Protein AF-A0A1E8D1U1-F1 (afdb_monomer_lite)

Sequence (206 aa):
MPADLTAWADELGAVAADETGMPNGLDLLGLSRRAGVFPALLWNGSRIHRAASAAPVVEGSVDRVALLDGLTLLATACGVERESSMLTTAVEAGLNEAERADTVVQVAQGPTAVAGVTRWVTAAAVCAFVATGGSPDRSSSAARALVDVAGALLVVHPLTRTTDDNGLLLGHTLAAGWLATRLHAVGVVGVAETFELTVTSVVGAS

Radius of gyration: 16.68 Å; chains: 1; bounding box: 42×35×50 Å

pLDDT: mean 75.91, std 15.46, range [36.12, 95.0]

Structure (mmCIF, N/CA/C/O backbone):
data_AF-A0A1E8D1U1-F1
#
_entry.id   AF-A0A1E8D1U1-F1
#
loop_
_atom_site.group_PDB
_atom_site.id
_atom_site.type_symbol
_atom_site.label_atom_id
_atom_site.label_alt_id
_atom_site.label_comp_id
_atom_site.label_asym_id
_atom_site.label_entity_id
_atom_site.label_seq_id
_atom_site.pdbx_PDB_ins_code
_atom_site.Cartn_x
_atom_site.Cartn_y
_atom_site.Cartn_z
_atom_site.occupancy
_atom_site.B_iso_or_equiv
_atom_site.auth_seq_id
_atom_site.auth_comp_id
_atom_site.auth_asym_id
_atom_site.auth_atom_id
_atom_site.pdbx_PDB_model_num
ATOM 1 N N . MET A 1 1 ? 24.613 -11.038 -7.180 1.00 42.81 1 MET A N 1
ATOM 2 C CA . MET A 1 1 ? 23.223 -11.203 -6.703 1.00 42.81 1 MET A CA 1
ATOM 3 C C . MET A 1 1 ? 23.106 -12.614 -6.141 1.00 42.81 1 MET A C 1
ATOM 5 O O . MET A 1 1 ? 23.626 -13.503 -6.804 1.00 42.81 1 MET A O 1
ATOM 9 N N . PRO A 1 2 ? 22.528 -12.833 -4.948 1.00 43.50 2 PRO A N 1
ATOM 10 C CA . PRO A 1 2 ? 22.273 -14.183 -4.438 1.00 43.50 2 PRO A CA 1
ATOM 11 C C . PRO A 1 2 ? 21.412 -14.982 -5.428 1.00 43.50 2 PRO A C 1
ATOM 13 O O . PRO A 1 2 ? 20.480 -14.414 -5.998 1.00 43.50 2 PRO A O 1
ATOM 16 N N . ALA A 1 3 ? 21.726 -16.264 -5.638 1.00 45.31 3 ALA A N 1
ATOM 17 C CA . ALA A 1 3 ? 21.042 -17.134 -6.603 1.00 45.31 3 ALA A CA 1
ATOM 18 C C . ALA A 1 3 ? 19.528 -17.261 -6.331 1.00 45.31 3 ALA A C 1
ATOM 20 O O . ALA A 1 3 ? 18.736 -17.306 -7.270 1.00 45.31 3 ALA A O 1
ATOM 21 N N . ASP A 1 4 ? 19.134 -17.197 -5.058 1.00 56.59 4 ASP A N 1
ATOM 22 C CA . ASP A 1 4 ? 17.743 -17.336 -4.608 1.00 56.59 4 ASP A CA 1
ATOM 23 C C . ASP A 1 4 ? 16.836 -16.190 -5.080 1.00 56.59 4 ASP A C 1
ATOM 25 O O . ASP A 1 4 ? 15.661 -16.392 -5.376 1.00 56.59 4 ASP A O 1
ATOM 29 N N . LEU A 1 5 ? 17.382 -14.978 -5.227 1.00 53.47 5 LEU A N 1
ATOM 30 C CA . LEU A 1 5 ? 16.614 -13.830 -5.715 1.00 53.47 5 LEU A CA 1
ATOM 31 C C . LEU A 1 5 ? 16.398 -13.878 -7.234 1.00 53.47 5 LEU A C 1
ATOM 33 O O . LEU A 1 5 ? 15.421 -13.318 -7.724 1.00 53.47 5 LEU A O 1
ATOM 37 N N . THR A 1 6 ? 17.293 -14.533 -7.979 1.00 55.44 6 THR A N 1
ATOM 38 C CA . THR A 1 6 ? 17.124 -14.736 -9.425 1.00 55.44 6 THR A CA 1
ATOM 39 C C . THR A 1 6 ? 16.041 -15.778 -9.693 1.00 55.44 6 THR A C 1
ATOM 41 O O . THR A 1 6 ? 15.171 -15.520 -10.515 1.00 55.44 6 THR A O 1
ATOM 44 N N . ALA A 1 7 ? 16.038 -16.884 -8.939 1.00 62.16 7 ALA A N 1
ATOM 45 C CA . ALA A 1 7 ? 15.004 -17.917 -9.020 1.00 62.16 7 ALA A CA 1
ATOM 46 C C . ALA A 1 7 ? 13.617 -17.372 -8.640 1.00 62.16 7 ALA A C 1
ATOM 48 O O . ALA A 1 7 ? 12.649 -17.583 -9.365 1.00 62.16 7 ALA A O 1
ATOM 49 N N . TRP A 1 8 ? 13.533 -16.572 -7.572 1.00 61.94 8 TRP A N 1
ATOM 50 C CA . TRP A 1 8 ? 12.289 -15.892 -7.212 1.00 61.94 8 TRP A CA 1
ATOM 51 C C . TRP A 1 8 ? 11.822 -14.927 -8.315 1.00 61.94 8 TRP A C 1
ATOM 53 O O . TRP A 1 8 ? 10.651 -14.912 -8.679 1.00 61.94 8 TRP A O 1
ATOM 63 N N . ALA A 1 9 ? 12.732 -14.159 -8.923 1.00 58.75 9 ALA A N 1
ATOM 64 C CA . ALA A 1 9 ? 12.395 -13.284 -10.047 1.00 58.75 9 ALA A CA 1
ATOM 65 C C . ALA A 1 9 ? 12.004 -14.048 -11.332 1.00 58.75 9 ALA A C 1
ATOM 67 O O . ALA A 1 9 ? 11.224 -13.524 -12.128 1.00 58.75 9 ALA A O 1
ATOM 68 N N . ASP A 1 10 ? 12.546 -15.249 -11.560 1.00 62.03 10 ASP A N 1
ATOM 69 C CA . ASP A 1 10 ? 12.139 -16.155 -12.644 1.00 62.03 10 ASP A CA 1
ATOM 70 C C . ASP A 1 10 ? 10.702 -16.657 -12.425 1.00 62.03 10 ASP A C 1
ATOM 72 O O . ASP A 1 10 ? 9.883 -16.577 -13.340 1.00 62.03 10 ASP A O 1
ATOM 76 N N . GLU A 1 11 ? 10.362 -17.085 -11.206 1.00 62.91 11 GLU A N 1
ATOM 77 C CA . GLU A 1 11 ? 9.006 -17.519 -10.839 1.00 62.91 11 GLU A CA 1
ATOM 78 C C . GLU A 1 11 ? 7.983 -16.380 -10.957 1.00 62.91 11 GLU A C 1
ATOM 80 O O . GLU A 1 11 ? 6.922 -16.548 -11.560 1.00 62.91 11 GLU A O 1
ATOM 85 N N . LEU A 1 12 ? 8.316 -15.188 -10.451 1.00 57.47 12 LEU A N 1
ATOM 86 C CA . LEU A 1 12 ? 7.447 -14.011 -10.548 1.00 57.47 12 LEU A CA 1
ATOM 87 C C . LEU A 1 12 ? 7.235 -13.545 -11.998 1.00 57.47 12 LEU A C 1
ATOM 89 O O . LEU A 1 12 ? 6.151 -13.068 -12.341 1.00 57.47 12 LEU A O 1
ATOM 93 N N . GLY A 1 13 ? 8.261 -13.675 -12.845 1.00 52.22 13 GLY A N 1
ATOM 94 C CA . GLY A 1 13 ? 8.181 -13.370 -14.274 1.00 52.22 13 GLY A CA 1
ATOM 95 C C . GLY A 1 13 ? 7.368 -14.401 -15.064 1.00 52.22 13 GLY A C 1
ATOM 96 O O . GLY A 1 13 ? 6.657 -14.026 -15.993 1.00 52.22 13 GLY A O 1
ATOM 97 N N . ALA A 1 14 ? 7.415 -15.679 -14.676 1.00 56.47 14 ALA A N 1
ATOM 98 C CA . ALA A 1 14 ? 6.651 -16.750 -15.317 1.00 56.47 14 ALA A CA 1
ATOM 99 C C . ALA A 1 14 ? 5.133 -16.597 -15.103 1.00 56.47 14 ALA A C 1
ATOM 101 O O . ALA A 1 14 ? 4.367 -16.746 -16.053 1.00 56.47 14 ALA A O 1
ATOM 102 N N . VAL A 1 15 ? 4.702 -16.193 -13.899 1.00 51.38 15 VAL A N 1
ATOM 103 C CA . VAL A 1 15 ? 3.283 -15.910 -13.588 1.00 51.38 15 VAL A CA 1
ATOM 104 C C . VAL A 1 15 ? 2.727 -14.749 -14.429 1.00 51.38 15 VAL A C 1
ATOM 106 O O . VAL A 1 15 ? 1.546 -14.732 -14.752 1.00 51.38 15 VAL A O 1
ATOM 109 N N . ALA A 1 16 ? 3.571 -13.796 -14.835 1.00 45.72 16 ALA A N 1
ATOM 110 C CA . ALA A 1 16 ? 3.173 -12.675 -15.690 1.00 45.72 16 ALA A CA 1
ATOM 111 C C . ALA A 1 16 ? 3.170 -13.001 -17.197 1.00 45.72 16 ALA A C 1
ATOM 113 O O . ALA A 1 16 ? 2.573 -12.260 -17.974 1.00 4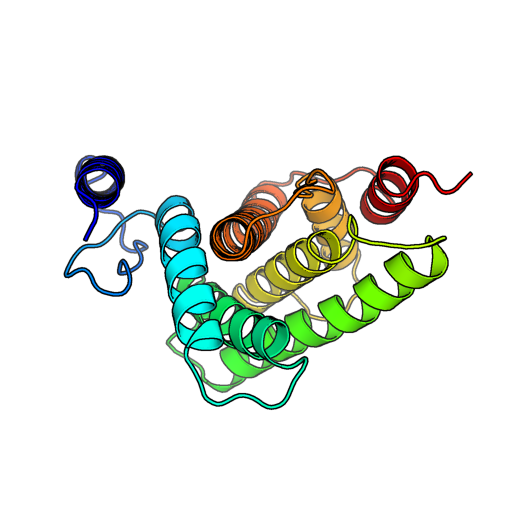5.72 16 ALA A O 1
ATOM 114 N N . ALA A 1 17 ? 3.855 -14.071 -17.617 1.00 45.88 17 ALA A N 1
ATOM 115 C CA . ALA A 1 17 ? 4.007 -14.450 -19.022 1.00 45.88 17 ALA A CA 1
ATOM 116 C C . ALA A 1 17 ? 2.899 -15.395 -19.524 1.00 45.88 17 ALA A C 1
ATOM 118 O O . ALA A 1 17 ? 2.551 -15.325 -20.702 1.00 45.88 17 ALA A O 1
ATOM 119 N N . ASP A 1 18 ? 2.326 -16.234 -18.650 1.00 45.12 18 ASP A N 1
ATOM 120 C CA . ASP A 1 18 ? 1.212 -17.139 -18.999 1.00 45.12 18 ASP A CA 1
ATOM 121 C C . ASP A 1 18 ? -0.126 -16.390 -19.185 1.00 45.12 18 ASP A C 1
ATOM 123 O O . ASP A 1 18 ? -1.005 -16.823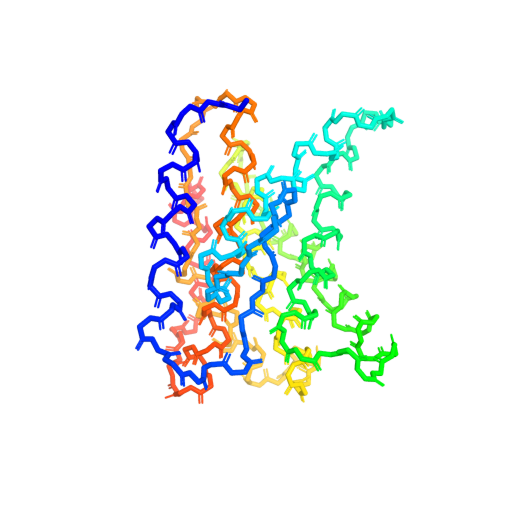 -19.931 1.00 45.12 18 ASP A O 1
ATOM 127 N N . GLU A 1 19 ? -0.251 -15.189 -18.614 1.00 41.91 19 GLU A N 1
ATOM 128 C CA . GLU A 1 19 ? -1.299 -14.221 -18.946 1.00 41.91 19 GLU A CA 1
ATOM 129 C C . GLU A 1 19 ? -0.827 -13.333 -20.109 1.00 41.91 19 GLU A C 1
ATOM 131 O O . GLU A 1 19 ? -0.470 -12.167 -19.937 1.00 41.91 19 GLU A O 1
ATOM 136 N N . THR A 1 20 ? -0.792 -13.922 -21.308 1.00 36.12 20 THR A N 1
ATOM 137 C CA . THR A 1 20 ? -0.348 -13.363 -22.608 1.00 36.12 20 THR A CA 1
ATOM 138 C C . THR A 1 20 ? -1.146 -12.136 -23.100 1.00 36.12 20 THR A C 1
ATOM 140 O O . THR A 1 20 ? -1.649 -12.085 -24.221 1.00 36.12 20 THR A O 1
ATOM 143 N N . GLY A 1 21 ? -1.250 -11.100 -22.272 1.00 37.97 21 GLY A N 1
ATOM 144 C CA . GLY A 1 21 ? -1.999 -9.888 -22.577 1.00 37.97 21 GLY A CA 1
ATOM 145 C C . GLY A 1 21 ? -2.325 -9.005 -21.377 1.00 37.97 21 GLY A C 1
ATOM 146 O O . GLY A 1 21 ? -3.331 -8.309 -21.437 1.00 37.97 21 GLY A O 1
ATOM 147 N N . MET A 1 22 ? -1.538 -9.011 -20.297 1.00 40.16 22 MET A N 1
ATOM 148 C CA . MET A 1 22 ? -1.698 -8.045 -19.204 1.00 40.16 22 MET A CA 1
ATOM 149 C C . MET A 1 22 ? -0.992 -6.716 -19.555 1.00 40.16 22 MET A C 1
ATOM 151 O O . MET A 1 22 ? 0.220 -6.609 -19.363 1.00 40.16 22 MET A O 1
ATOM 155 N N . PRO A 1 23 ? -1.697 -5.658 -20.017 1.00 47.12 23 PRO A N 1
ATOM 156 C CA . PRO A 1 23 ? -1.105 -4.335 -20.270 1.00 47.12 23 PRO A CA 1
ATOM 157 C C . PRO A 1 23 ? -0.531 -3.642 -19.015 1.00 47.12 23 PRO A C 1
ATOM 159 O O . PRO A 1 23 ? 0.024 -2.554 -19.125 1.00 47.12 23 PRO A O 1
ATOM 162 N N . ASN A 1 24 ? -0.638 -4.263 -17.832 1.00 56.31 24 ASN A N 1
ATOM 163 C CA . ASN A 1 24 ? -0.494 -3.620 -16.523 1.00 56.31 24 ASN A CA 1
ATOM 164 C C . ASN A 1 24 ? 0.641 -4.196 -15.646 1.00 56.31 24 ASN A C 1
ATOM 166 O O . ASN A 1 24 ? 0.587 -4.070 -14.427 1.00 56.31 24 ASN A O 1
ATOM 170 N N . GLY A 1 25 ? 1.652 -4.866 -16.211 1.00 69.62 25 GLY A N 1
ATOM 171 C CA . GLY A 1 25 ? 2.825 -5.311 -15.435 1.00 69.62 25 GLY A CA 1
ATOM 172 C C . GLY A 1 25 ? 3.748 -4.151 -15.029 1.00 69.62 25 GLY A C 1
ATOM 173 O O . GLY A 1 25 ? 3.769 -3.123 -15.697 1.00 69.62 25 GLY A O 1
ATOM 174 N N . LEU A 1 26 ? 4.564 -4.312 -13.990 1.00 82.12 26 LEU A N 1
ATOM 175 C CA . LEU A 1 26 ? 5.605 -3.347 -13.604 1.00 82.12 26 LEU A CA 1
ATOM 176 C C . LEU A 1 26 ? 6.999 -3.902 -13.895 1.00 82.12 26 LEU A C 1
ATOM 178 O O . LEU A 1 26 ? 7.221 -5.110 -13.788 1.00 82.12 26 LEU A O 1
ATOM 182 N N . ASP A 1 27 ? 7.941 -3.013 -14.205 1.00 86.25 27 ASP A N 1
ATOM 183 C CA . ASP A 1 27 ? 9.357 -3.368 -14.287 1.00 86.25 27 ASP A CA 1
ATOM 184 C C . ASP A 1 27 ? 9.906 -3.736 -12.902 1.00 86.25 27 ASP A C 1
ATOM 186 O O . ASP A 1 27 ? 9.632 -3.077 -11.893 1.00 86.25 27 ASP A O 1
ATOM 190 N N . LEU A 1 28 ? 10.706 -4.799 -12.858 1.00 86.94 28 LEU A N 1
ATOM 191 C CA . LEU A 1 28 ? 11.441 -5.215 -11.671 1.00 86.94 28 LEU A CA 1
ATOM 192 C C . LEU A 1 28 ? 12.750 -4.422 -11.589 1.00 86.94 28 LEU A C 1
ATOM 194 O O . LEU A 1 28 ? 13.670 -4.632 -12.373 1.00 86.94 28 LEU A O 1
ATOM 198 N N . LEU A 1 29 ? 12.866 -3.516 -10.620 1.00 87.06 29 LEU A N 1
ATOM 199 C CA . LEU A 1 29 ? 14.007 -2.613 -10.477 1.00 87.06 29 LEU A CA 1
ATOM 200 C C . LEU A 1 29 ? 15.337 -3.371 -10.392 1.00 87.06 29 LEU A C 1
ATOM 202 O O . LEU A 1 29 ? 15.547 -4.228 -9.525 1.00 87.06 29 LEU A O 1
ATOM 206 N N . GLY A 1 30 ? 16.267 -2.991 -11.269 1.00 83.81 30 GLY A N 1
ATOM 207 C CA . GLY A 1 30 ? 17.577 -3.628 -11.402 1.00 83.81 30 GLY A CA 1
ATOM 208 C C . GLY A 1 30 ? 17.575 -4.910 -12.237 1.00 83.81 30 GLY A C 1
ATOM 209 O O . GLY A 1 30 ? 18.621 -5.545 -12.336 1.00 83.81 30 GLY A O 1
ATOM 210 N N . LEU A 1 31 ? 16.439 -5.275 -12.838 1.00 80.75 31 LEU A N 1
ATOM 211 C CA . LEU A 1 31 ? 16.286 -6.392 -13.764 1.00 80.75 31 LEU A CA 1
ATOM 212 C C . LEU A 1 31 ? 15.634 -5.896 -15.066 1.00 80.75 31 LEU A C 1
ATOM 214 O O . LEU A 1 31 ? 14.799 -5.000 -15.061 1.00 80.75 31 LEU A O 1
ATOM 218 N N . SER A 1 32 ? 15.971 -6.506 -16.200 1.00 79.94 32 SER A N 1
ATOM 219 C CA . SER A 1 32 ? 15.309 -6.233 -17.489 1.00 79.94 32 SER A CA 1
ATOM 220 C C . SER A 1 32 ? 14.061 -7.107 -17.666 1.00 79.94 32 SER A C 1
ATOM 222 O O . SER A 1 32 ? 13.926 -7.812 -18.665 1.00 79.94 32 SER A O 1
ATOM 224 N N . ARG A 1 33 ? 13.199 -7.152 -16.644 1.00 81.50 33 ARG A N 1
ATOM 225 C CA . ARG A 1 33 ? 12.047 -8.063 -16.558 1.00 81.50 33 ARG A CA 1
ATOM 226 C C . ARG A 1 33 ? 10.825 -7.355 -15.991 1.00 81.50 33 ARG A C 1
ATOM 228 O O . ARG A 1 33 ? 10.970 -6.433 -15.193 1.00 81.50 33 ARG A O 1
ATOM 235 N N . ARG A 1 34 ? 9.640 -7.850 -16.351 1.00 81.94 34 ARG A N 1
ATOM 236 C CA . ARG A 1 34 ? 8.349 -7.401 -15.815 1.00 81.94 34 ARG A CA 1
ATOM 237 C C . ARG A 1 34 ? 7.670 -8.515 -15.034 1.00 81.94 34 ARG A C 1
ATOM 239 O O . ARG A 1 34 ? 7.839 -9.686 -15.362 1.00 81.94 34 ARG A O 1
ATOM 246 N N . ALA A 1 35 ? 6.889 -8.130 -14.034 1.00 80.31 35 ALA A N 1
ATOM 247 C CA . ALA A 1 35 ? 5.974 -9.017 -13.323 1.00 80.31 35 ALA A CA 1
ATOM 248 C C . ALA A 1 35 ? 4.610 -8.331 -13.139 1.00 80.31 35 ALA A C 1
ATOM 250 O O . ALA A 1 35 ? 4.469 -7.131 -13.394 1.00 80.31 35 ALA A O 1
ATOM 251 N N . GLY A 1 36 ? 3.601 -9.074 -12.675 1.00 79.12 36 GLY A N 1
ATOM 252 C CA . GLY A 1 36 ? 2.337 -8.478 -12.232 1.00 79.12 36 GLY A CA 1
ATOM 253 C C . GLY A 1 36 ? 2.559 -7.434 -11.127 1.00 79.12 36 GLY A C 1
ATOM 254 O O . GLY A 1 36 ? 3.565 -7.478 -10.418 1.00 79.12 36 GLY A O 1
ATOM 255 N N . VAL A 1 37 ? 1.624 -6.491 -10.957 1.00 84.25 37 VAL A N 1
ATOM 256 C CA . VAL A 1 37 ? 1.798 -5.353 -10.029 1.00 84.25 37 VAL A CA 1
ATOM 257 C C . VAL A 1 37 ? 2.122 -5.810 -8.606 1.00 84.25 37 VAL A C 1
ATOM 259 O O . VAL A 1 37 ? 3.096 -5.343 -8.027 1.00 84.25 37 VAL A O 1
ATOM 262 N N . PHE A 1 38 ? 1.354 -6.753 -8.057 1.00 84.50 38 PHE A N 1
ATOM 263 C CA . PHE A 1 38 ? 1.557 -7.247 -6.692 1.00 84.50 38 PHE A CA 1
ATOM 264 C C . PHE A 1 38 ? 2.975 -7.806 -6.456 1.00 84.50 38 PHE A C 1
ATOM 266 O O . PHE A 1 38 ? 3.683 -7.267 -5.602 1.00 84.50 38 PHE A O 1
ATOM 273 N N . PRO A 1 39 ? 3.454 -8.819 -7.209 1.00 83.44 39 PRO A N 1
ATOM 274 C CA . PRO A 1 39 ? 4.807 -9.337 -7.0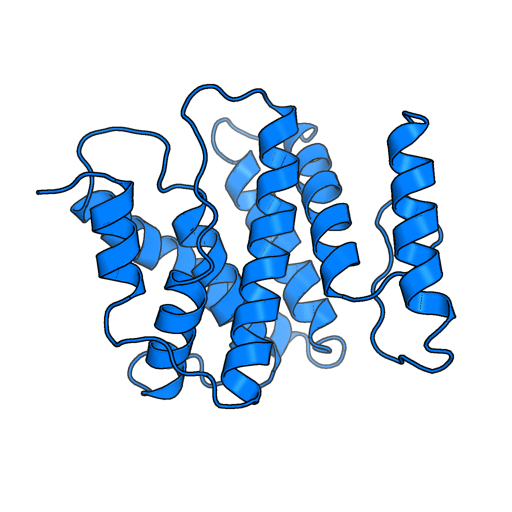12 1.00 83.44 39 PRO A CA 1
ATOM 275 C C . PRO A 1 39 ? 5.909 -8.324 -7.347 1.00 83.44 39 PRO A C 1
ATOM 277 O O . PRO A 1 39 ? 6.957 -8.323 -6.701 1.00 83.44 39 PRO A O 1
ATOM 280 N N . ALA A 1 40 ? 5.678 -7.422 -8.303 1.00 87.06 40 ALA A N 1
ATOM 281 C CA . ALA A 1 40 ? 6.629 -6.361 -8.599 1.00 87.06 40 ALA A CA 1
ATOM 282 C C . ALA A 1 40 ? 6.755 -5.343 -7.456 1.00 87.06 40 ALA A C 1
ATOM 284 O O . ALA A 1 40 ? 7.865 -4.907 -7.169 1.00 87.06 40 ALA A O 1
ATOM 285 N N . LEU A 1 41 ? 5.664 -4.996 -6.763 1.00 89.12 41 LEU A N 1
ATOM 286 C CA . LEU A 1 41 ? 5.710 -4.127 -5.580 1.00 89.12 41 LEU A CA 1
ATOM 287 C C . LEU A 1 41 ? 6.495 -4.777 -4.433 1.00 89.12 41 LEU A C 1
ATOM 289 O O . LEU A 1 41 ? 7.313 -4.099 -3.809 1.00 89.12 41 LEU A O 1
ATOM 293 N N . LEU A 1 42 ? 6.326 -6.088 -4.213 1.00 87.44 42 LEU A N 1
ATOM 294 C CA . LEU A 1 42 ? 7.121 -6.842 -3.235 1.00 87.44 42 LEU A CA 1
ATOM 295 C C . LEU A 1 42 ? 8.626 -6.749 -3.538 1.00 87.44 42 LEU A C 1
ATOM 297 O O . LEU A 1 42 ? 9.420 -6.405 -2.660 1.00 87.44 42 LEU A O 1
ATOM 301 N N . TRP A 1 43 ? 9.015 -7.016 -4.789 1.00 88.06 43 TRP A N 1
ATOM 302 C CA . TRP A 1 43 ? 10.409 -6.935 -5.234 1.00 88.06 43 TRP A CA 1
ATOM 303 C C . TRP A 1 43 ? 10.956 -5.503 -5.147 1.00 88.06 43 TRP A C 1
ATOM 305 O O . TRP A 1 43 ? 12.000 -5.252 -4.535 1.00 88.06 43 TRP A O 1
ATOM 315 N N . ASN A 1 44 ? 10.242 -4.549 -5.741 1.00 91.12 44 ASN A N 1
ATOM 316 C CA . ASN A 1 44 ? 10.689 -3.170 -5.880 1.00 91.12 44 ASN A CA 1
ATOM 317 C C . ASN A 1 44 ? 10.796 -2.458 -4.531 1.00 91.12 44 ASN A C 1
ATOM 319 O O . ASN A 1 44 ? 11.759 -1.723 -4.332 1.00 91.12 44 ASN A O 1
ATOM 323 N N . GLY A 1 45 ? 9.891 -2.715 -3.581 1.00 89.75 45 GLY A N 1
ATOM 324 C CA . GLY A 1 45 ? 9.986 -2.142 -2.237 1.00 89.75 45 GLY A CA 1
ATOM 325 C C . GLY A 1 45 ? 11.290 -2.524 -1.527 1.00 89.75 45 GLY A C 1
ATOM 326 O O . GLY A 1 45 ? 11.964 -1.664 -0.962 1.00 89.75 45 GLY A O 1
ATOM 327 N N . SER A 1 46 ? 11.739 -3.776 -1.661 1.00 86.25 46 SER A N 1
ATOM 328 C CA . SER A 1 46 ? 13.042 -4.200 -1.125 1.00 86.25 46 SER A CA 1
ATOM 329 C C . SER A 1 46 ? 14.212 -3.454 -1.774 1.00 86.25 46 SER A C 1
ATOM 331 O O . SER A 1 46 ? 15.151 -3.029 -1.094 1.00 86.25 46 SER A O 1
ATOM 333 N N . ARG A 1 47 ? 14.154 -3.239 -3.095 1.00 89.31 47 ARG A N 1
ATOM 334 C CA . ARG A 1 47 ? 15.186 -2.505 -3.845 1.00 89.31 47 ARG A CA 1
ATOM 335 C C . ARG A 1 47 ? 15.224 -1.022 -3.478 1.00 89.31 47 ARG A C 1
ATOM 337 O O . ARG A 1 47 ? 16.319 -0.502 -3.275 1.00 89.31 47 ARG A O 1
ATOM 344 N N . ILE A 1 48 ? 14.064 -0.381 -3.351 1.00 89.81 48 ILE A N 1
ATOM 345 C CA . ILE A 1 48 ? 13.922 1.026 -2.952 1.00 89.81 48 ILE A CA 1
ATOM 346 C C . ILE A 1 48 ? 14.509 1.240 -1.560 1.00 89.81 48 ILE A C 1
ATOM 348 O O . ILE A 1 48 ? 15.382 2.085 -1.385 1.00 89.81 48 ILE A O 1
ATOM 352 N N . HIS A 1 49 ? 14.120 0.419 -0.582 1.00 85.81 49 HIS A N 1
ATOM 353 C CA . HIS A 1 49 ? 14.640 0.546 0.777 1.00 85.81 49 HIS A CA 1
ATOM 354 C C . HIS A 1 49 ? 16.166 0.373 0.829 1.00 85.81 49 HIS A C 1
ATOM 356 O O . HIS A 1 49 ? 16.864 1.136 1.499 1.00 85.81 49 HIS A O 1
ATOM 362 N N . ARG A 1 50 ? 16.716 -0.608 0.097 1.00 84.19 50 ARG A N 1
ATOM 363 C CA . ARG A 1 50 ? 18.173 -0.800 -0.002 1.00 84.19 50 ARG A CA 1
ATOM 364 C C . ARG A 1 50 ? 18.873 0.402 -0.636 1.00 84.19 50 ARG A C 1
ATOM 366 O O . ARG A 1 50 ? 19.942 0.779 -0.167 1.00 84.19 50 ARG A O 1
ATOM 373 N N . ALA A 1 51 ? 18.287 0.999 -1.672 1.00 84.69 51 ALA A N 1
ATOM 374 C CA . ALA A 1 51 ? 18.831 2.197 -2.306 1.00 84.69 51 ALA A CA 1
ATOM 375 C C . ALA A 1 51 ? 18.811 3.401 -1.350 1.00 84.69 51 ALA A C 1
ATOM 377 O O . ALA A 1 51 ? 19.832 4.068 -1.196 1.00 84.69 51 ALA A O 1
ATOM 378 N N . ALA A 1 52 ? 17.701 3.618 -0.639 1.00 84.06 52 ALA A N 1
ATOM 379 C CA . ALA A 1 52 ? 17.573 4.671 0.367 1.00 84.06 52 ALA A CA 1
ATOM 380 C C . ALA A 1 52 ? 18.563 4.487 1.532 1.00 84.06 52 ALA A C 1
ATOM 382 O O . ALA A 1 52 ? 19.154 5.454 2.001 1.00 84.06 52 ALA A O 1
ATOM 383 N N . SER A 1 53 ? 18.804 3.241 1.953 1.00 80.00 53 SER A N 1
ATOM 384 C CA . SER A 1 53 ? 19.768 2.909 3.016 1.00 80.00 53 SER A CA 1
ATOM 385 C C . SER A 1 53 ? 21.228 3.151 2.614 1.00 80.00 53 SER A C 1
ATOM 387 O O . SER A 1 53 ? 22.083 3.303 3.480 1.00 80.00 53 SER A O 1
ATOM 389 N N . ALA A 1 54 ? 21.530 3.146 1.314 1.00 78.62 54 ALA A N 1
ATOM 390 C CA . ALA A 1 54 ? 22.876 3.361 0.786 1.00 78.62 54 ALA A CA 1
ATOM 391 C C . ALA A 1 54 ? 23.183 4.841 0.492 1.00 78.62 54 ALA A C 1
ATOM 393 O O . ALA A 1 54 ? 24.333 5.182 0.207 1.00 78.62 54 ALA A O 1
ATOM 394 N N . ALA A 1 55 ? 22.175 5.716 0.527 1.00 71.19 55 ALA A N 1
ATOM 395 C CA . ALA A 1 55 ? 22.360 7.140 0.299 1.00 71.19 55 ALA A CA 1
ATOM 396 C C . ALA A 1 55 ? 23.016 7.815 1.525 1.00 71.19 55 ALA A C 1
ATOM 398 O O . ALA A 1 55 ? 22.802 7.386 2.660 1.00 71.19 55 ALA A O 1
ATOM 399 N N . PRO A 1 56 ? 23.807 8.886 1.335 1.00 60.88 56 PRO A N 1
ATOM 400 C CA . PRO A 1 56 ? 24.334 9.691 2.432 1.00 60.88 56 PRO A CA 1
ATOM 401 C C . PRO A 1 56 ? 23.203 10.544 3.021 1.00 60.88 56 PRO A C 1
ATOM 403 O O . PRO A 1 56 ? 23.046 11.716 2.686 1.00 60.88 56 PRO A O 1
ATOM 406 N N . VAL A 1 57 ? 22.361 9.929 3.848 1.00 62.59 57 VAL A N 1
ATOM 407 C CA . VAL A 1 57 ? 21.202 10.579 4.465 1.00 62.59 57 VAL A CA 1
ATOM 408 C C . VAL A 1 57 ? 21.507 11.008 5.899 1.00 62.59 57 VAL A C 1
ATOM 410 O O . VAL A 1 57 ? 22.216 10.325 6.635 1.00 62.59 57 VAL A O 1
ATOM 413 N N . VAL A 1 58 ? 20.948 12.155 6.296 1.00 58.47 58 VAL A N 1
ATOM 414 C CA . VAL A 1 58 ? 20.928 12.616 7.691 1.00 58.47 58 VAL A CA 1
ATOM 415 C C . VAL A 1 58 ? 20.134 11.601 8.520 1.00 58.47 58 VAL A C 1
ATOM 417 O O . VAL A 1 58 ? 19.106 11.093 8.062 1.00 58.47 58 VAL A O 1
ATOM 420 N N . GLU A 1 59 ? 20.622 11.286 9.718 1.00 52.75 59 GLU A N 1
ATOM 421 C CA . GLU A 1 59 ? 20.027 10.325 10.653 1.00 52.75 59 GLU A CA 1
ATOM 422 C C . GLU A 1 59 ? 18.491 10.488 10.741 1.00 52.75 59 GLU A C 1
ATOM 424 O O . GLU A 1 59 ? 17.986 11.595 10.924 1.00 52.75 59 GLU A O 1
ATOM 429 N N . GLY A 1 60 ? 17.736 9.396 10.550 1.00 59.19 60 GLY A N 1
ATOM 430 C CA . GLY A 1 60 ? 16.263 9.385 10.630 1.00 59.19 60 GLY A CA 1
ATOM 431 C C . GLY A 1 60 ? 15.481 9.599 9.321 1.00 59.19 60 GLY A C 1
ATOM 432 O O . GLY A 1 60 ? 14.254 9.649 9.363 1.00 59.19 60 GLY A O 1
ATOM 433 N N . SER A 1 61 ? 16.134 9.702 8.157 1.00 68.31 61 SER A N 1
ATOM 434 C CA . SER A 1 61 ? 15.450 10.020 6.882 1.00 68.31 61 SER A CA 1
ATOM 435 C C . SER A 1 61 ? 15.276 8.860 5.886 1.00 68.31 61 SER A C 1
ATOM 437 O O . SER A 1 61 ? 14.518 9.012 4.927 1.00 68.31 61 SER A O 1
ATOM 439 N N . VAL A 1 62 ? 15.891 7.693 6.121 1.00 73.12 62 VAL A N 1
ATOM 440 C CA . VAL A 1 62 ? 15.828 6.527 5.207 1.00 73.12 62 VAL A CA 1
ATOM 441 C C . VAL A 1 62 ? 14.386 6.079 4.958 1.00 73.12 62 VAL A C 1
ATOM 443 O O . VAL A 1 62 ? 13.969 5.965 3.810 1.00 73.12 62 VAL A O 1
ATOM 446 N N . ASP A 1 63 ? 13.607 5.903 6.024 1.00 78.06 63 ASP A N 1
ATOM 447 C CA . ASP A 1 63 ? 12.213 5.456 5.959 1.00 78.06 63 ASP A CA 1
ATOM 448 C C . ASP A 1 63 ? 11.317 6.419 5.175 1.00 78.06 63 ASP A C 1
ATOM 450 O O . ASP A 1 63 ? 10.459 5.998 4.402 1.00 78.06 63 ASP A O 1
ATOM 454 N N . ARG A 1 64 ? 11.531 7.727 5.348 1.00 80.62 64 ARG A N 1
ATOM 455 C CA . ARG A 1 64 ? 10.754 8.761 4.659 1.00 80.62 64 ARG A CA 1
ATOM 456 C C . ARG A 1 64 ? 11.075 8.799 3.168 1.00 80.62 64 ARG A C 1
ATOM 458 O O . ARG A 1 64 ? 10.155 8.904 2.363 1.00 80.62 64 ARG A O 1
ATOM 465 N N . VAL A 1 65 ? 12.357 8.711 2.809 1.00 84.62 65 VAL A N 1
ATOM 466 C CA . VAL A 1 65 ? 12.797 8.653 1.406 1.00 84.62 65 VAL A CA 1
ATOM 467 C C . VAL A 1 65 ? 12.262 7.384 0.746 1.00 84.62 65 VAL A C 1
ATOM 469 O O . VAL A 1 65 ? 11.633 7.454 -0.304 1.00 84.62 65 VAL A O 1
ATOM 472 N N . ALA A 1 66 ? 12.421 6.237 1.407 1.00 86.00 66 ALA A N 1
ATOM 473 C CA . ALA A 1 66 ? 11.947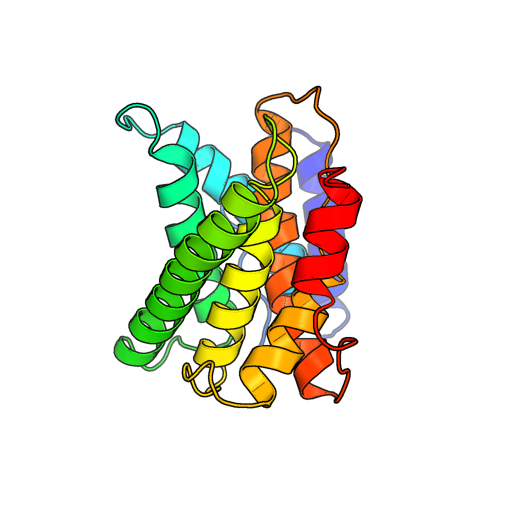 4.961 0.893 1.00 86.00 66 ALA A CA 1
ATOM 474 C C . ALA A 1 66 ? 10.415 4.932 0.734 1.00 86.00 66 ALA A C 1
ATOM 476 O O . ALA A 1 66 ? 9.910 4.406 -0.258 1.00 86.00 66 ALA A O 1
ATOM 477 N N . LEU A 1 67 ? 9.669 5.536 1.667 1.00 86.75 67 LEU A N 1
ATOM 478 C CA . LEU A 1 67 ? 8.220 5.690 1.549 1.00 86.75 67 LEU A CA 1
ATOM 479 C C . LEU A 1 67 ? 7.847 6.580 0.360 1.00 86.75 67 LEU A C 1
ATOM 481 O O . LEU A 1 67 ? 6.986 6.193 -0.421 1.00 86.75 67 LEU A O 1
ATOM 485 N N . LEU A 1 68 ? 8.489 7.740 0.195 1.00 90.75 68 LEU A N 1
ATOM 486 C CA . LEU A 1 68 ? 8.220 8.652 -0.920 1.00 90.75 68 LEU A CA 1
ATOM 487 C C . LEU A 1 68 ? 8.422 7.961 -2.278 1.00 90.75 68 LEU A C 1
ATOM 489 O O . LEU A 1 68 ? 7.534 7.997 -3.135 1.00 90.75 68 LEU A O 1
ATOM 493 N N . ASP A 1 69 ? 9.561 7.291 -2.452 1.00 91.19 69 ASP A N 1
ATOM 494 C CA . ASP A 1 69 ? 9.884 6.549 -3.672 1.00 91.19 69 ASP A CA 1
ATOM 495 C C . ASP A 1 69 ? 8.905 5.384 -3.889 1.00 91.19 69 ASP A C 1
ATOM 497 O O . ASP A 1 69 ? 8.438 5.142 -5.004 1.00 91.19 69 ASP A O 1
ATOM 501 N N . GLY A 1 70 ? 8.534 4.689 -2.809 1.00 92.31 70 GLY A N 1
ATOM 502 C CA . GLY A 1 70 ? 7.550 3.610 -2.829 1.00 92.31 70 GLY A CA 1
ATOM 503 C C . GLY A 1 70 ? 6.152 4.070 -3.248 1.00 92.31 70 GLY A C 1
ATOM 504 O O . GLY A 1 70 ? 5.532 3.441 -4.106 1.00 92.31 70 GLY A O 1
ATOM 505 N N . LEU A 1 71 ? 5.659 5.179 -2.689 1.00 93.50 71 LEU A N 1
ATOM 506 C CA . LEU A 1 71 ? 4.367 5.771 -3.051 1.00 93.50 71 LEU A CA 1
ATOM 507 C C . LEU A 1 71 ? 4.367 6.256 -4.506 1.00 93.50 71 LEU A C 1
ATOM 509 O O . LEU A 1 71 ? 3.394 6.043 -5.226 1.00 93.50 71 LEU A O 1
ATOM 513 N N . THR A 1 72 ? 5.477 6.835 -4.967 1.00 92.56 72 THR A N 1
ATOM 514 C CA . THR A 1 72 ? 5.642 7.267 -6.363 1.00 92.56 72 THR A CA 1
ATOM 515 C C . THR A 1 72 ? 5.563 6.079 -7.326 1.00 92.56 72 THR A C 1
ATOM 517 O O . THR A 1 72 ? 4.834 6.126 -8.324 1.00 92.56 72 THR A O 1
ATOM 520 N N . LEU A 1 73 ? 6.254 4.979 -7.007 1.00 91.44 73 LEU A N 1
ATOM 521 C CA . LEU A 1 73 ? 6.162 3.733 -7.768 1.00 91.44 73 LEU A CA 1
ATOM 522 C C . LEU A 1 73 ? 4.724 3.197 -7.786 1.00 91.44 73 LEU A C 1
ATOM 524 O O . LEU A 1 73 ? 4.225 2.808 -8.839 1.00 91.44 73 LEU A O 1
ATOM 528 N N . LEU A 1 74 ? 4.053 3.177 -6.633 1.00 91.69 74 LEU A N 1
ATOM 529 C CA . LEU A 1 74 ? 2.693 2.660 -6.505 1.00 91.69 74 LEU A CA 1
ATOM 530 C C . LEU A 1 74 ? 1.673 3.483 -7.304 1.00 91.69 74 LEU A C 1
ATOM 532 O O . LEU A 1 74 ? 0.827 2.911 -7.990 1.00 91.69 74 LEU A O 1
ATOM 536 N N . ALA A 1 75 ? 1.755 4.810 -7.254 1.00 90.19 75 ALA A N 1
ATOM 537 C CA . ALA A 1 75 ? 0.894 5.680 -8.048 1.00 90.19 75 ALA A CA 1
ATOM 538 C C . ALA A 1 75 ? 1.121 5.465 -9.554 1.00 90.19 75 ALA A C 1
ATOM 540 O O . ALA A 1 75 ? 0.163 5.335 -10.317 1.00 90.19 75 ALA A O 1
ATOM 541 N N . THR A 1 76 ? 2.380 5.310 -9.976 1.00 86.50 76 THR A N 1
ATOM 542 C CA . THR A 1 76 ? 2.729 4.939 -11.360 1.00 86.50 76 THR A CA 1
ATOM 543 C C . THR A 1 76 ? 2.113 3.590 -11.746 1.00 86.50 76 THR A C 1
ATOM 545 O O . THR A 1 76 ? 1.478 3.471 -12.792 1.00 86.50 76 THR A O 1
ATOM 548 N N . ALA A 1 77 ? 2.185 2.597 -10.855 1.00 83.69 77 ALA A N 1
ATOM 549 C CA . ALA A 1 77 ? 1.577 1.278 -11.040 1.00 83.69 77 ALA A CA 1
ATOM 550 C C . ALA A 1 77 ? 0.050 1.297 -11.185 1.00 83.69 77 ALA A C 1
ATOM 552 O O . ALA A 1 77 ? -0.541 0.356 -11.718 1.00 83.69 77 ALA A O 1
ATO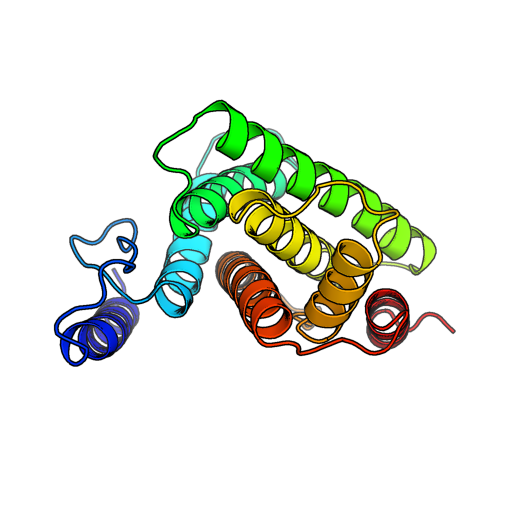M 553 N N . CYS A 1 78 ? -0.598 2.354 -10.699 1.00 82.19 78 CYS A N 1
ATOM 554 C CA . CYS A 1 78 ? -2.032 2.568 -10.848 1.00 82.19 78 CYS A CA 1
ATOM 555 C C . CYS A 1 78 ? -2.402 3.268 -12.169 1.00 82.19 78 CYS A C 1
ATOM 557 O O . CYS A 1 78 ? -3.588 3.446 -12.434 1.00 82.19 78 CYS A O 1
ATOM 559 N N . GLY A 1 79 ? -1.421 3.601 -13.020 1.00 72.94 79 GLY A N 1
ATOM 560 C CA . GLY A 1 79 ? -1.638 4.148 -14.362 1.00 72.94 79 GLY A CA 1
ATOM 561 C C . GLY A 1 79 ? -1.560 5.674 -14.461 1.00 72.94 79 GLY A C 1
ATOM 562 O O . GLY A 1 79 ? -1.997 6.237 -15.463 1.00 72.94 79 GLY A O 1
ATOM 563 N N . VAL A 1 80 ? -0.989 6.354 -13.458 1.00 63.84 80 VAL A N 1
ATOM 564 C CA . VAL A 1 80 ? -0.928 7.832 -13.375 1.00 63.84 80 VAL A CA 1
ATOM 565 C C . VAL A 1 80 ? 0.139 8.460 -14.294 1.00 63.84 80 VAL A C 1
ATOM 567 O O . VAL A 1 80 ? 0.385 9.660 -14.254 1.00 63.84 80 VAL A O 1
ATOM 570 N N . GLU A 1 81 ? 0.734 7.700 -15.216 1.00 57.56 81 GLU A N 1
ATOM 571 C CA . GLU A 1 81 ? 1.790 8.168 -16.135 1.00 57.56 81 GLU A CA 1
ATOM 572 C C . GLU A 1 81 ? 1.399 9.364 -17.033 1.00 57.56 81 GLU A C 1
ATOM 574 O O . GLU A 1 81 ? 2.252 9.924 -17.719 1.00 57.56 81 GLU A O 1
ATOM 579 N N . ARG A 1 82 ? 0.124 9.779 -17.052 1.00 53.06 82 ARG A N 1
ATOM 580 C CA . ARG A 1 82 ? -0.398 10.789 -17.985 1.00 53.06 82 ARG A CA 1
ATOM 581 C C . ARG A 1 82 ? -0.607 12.189 -17.401 1.00 53.06 82 ARG A C 1
ATOM 583 O O . ARG A 1 82 ? -0.680 13.127 -18.189 1.00 53.06 82 ARG A O 1
ATOM 590 N N . GLU A 1 83 ? -0.640 12.372 -16.077 1.00 63.12 83 GLU A N 1
ATOM 591 C CA . GLU A 1 83 ? -0.851 13.694 -15.460 1.00 63.12 83 GLU A CA 1
ATOM 592 C C . GLU A 1 83 ? 0.005 13.884 -14.199 1.00 63.12 83 GLU A C 1
ATOM 594 O O . GLU A 1 83 ? -0.308 13.380 -13.120 1.00 63.12 83 GLU A O 1
ATOM 599 N N . SER A 1 84 ? 1.079 14.675 -14.320 1.00 72.88 84 SER A N 1
ATOM 600 C CA . SER A 1 84 ? 2.005 14.974 -13.214 1.00 72.88 84 SER A CA 1
ATOM 601 C C . SER A 1 84 ? 1.307 15.542 -11.972 1.00 72.88 84 SER A C 1
ATOM 603 O O . SER A 1 84 ? 1.798 15.336 -10.867 1.00 72.88 84 SER A O 1
ATOM 605 N N . SER A 1 85 ? 0.179 16.240 -12.127 1.00 82.19 85 SER A N 1
ATOM 606 C CA . SER A 1 85 ? -0.620 16.756 -11.009 1.00 82.19 85 SER A CA 1
ATOM 607 C C . SER A 1 85 ? -1.279 15.640 -10.202 1.00 82.19 85 SER A C 1
ATOM 609 O O . SER A 1 85 ? -1.253 15.684 -8.977 1.00 82.19 85 SER A O 1
ATOM 611 N N . MET A 1 86 ? -1.824 14.620 -10.868 1.00 84.06 86 MET A N 1
ATOM 612 C CA . MET A 1 86 ? -2.493 13.496 -10.210 1.00 84.06 86 MET A CA 1
ATOM 613 C C . MET A 1 86 ? -1.495 12.624 -9.442 1.00 84.06 86 MET A C 1
ATOM 615 O O . MET A 1 86 ? -1.807 12.162 -8.346 1.00 84.06 86 MET A O 1
ATOM 619 N N . LEU A 1 87 ? -0.276 12.464 -9.972 1.00 89.12 87 LEU A N 1
ATOM 620 C CA . LEU A 1 87 ? 0.813 11.776 -9.275 1.00 89.12 87 LEU A CA 1
ATOM 621 C C . LEU A 1 87 ? 1.148 12.491 -7.964 1.00 89.12 87 LEU A C 1
ATOM 623 O O . LEU A 1 87 ? 1.147 11.867 -6.905 1.00 89.12 87 LEU A O 1
ATOM 627 N N . THR A 1 88 ? 1.378 13.805 -8.032 1.00 90.88 88 THR A N 1
ATOM 628 C CA . THR A 1 88 ? 1.679 14.627 -6.856 1.00 90.88 88 THR A CA 1
ATOM 629 C C . THR A 1 88 ? 0.552 14.557 -5.831 1.00 90.88 88 THR A C 1
ATOM 631 O O . THR A 1 88 ? 0.810 14.246 -4.674 1.00 90.88 88 THR A O 1
ATOM 634 N N . THR A 1 89 ? -0.705 14.741 -6.250 1.00 91.81 89 THR A N 1
ATOM 635 C CA . THR A 1 89 ? -1.861 14.669 -5.345 1.00 91.81 89 THR A CA 1
ATOM 636 C C . THR A 1 89 ? -2.000 13.296 -4.682 1.00 91.81 89 THR A C 1
ATOM 638 O O . THR A 1 89 ? -2.288 13.220 -3.489 1.00 91.81 89 THR A O 1
ATOM 641 N N . ALA A 1 90 ? -1.773 12.204 -5.416 1.00 92.75 90 ALA A N 1
ATOM 642 C CA . ALA A 1 90 ? -1.828 10.854 -4.861 1.00 92.75 90 ALA A CA 1
ATOM 643 C C . ALA A 1 90 ? -0.725 10.611 -3.822 1.00 92.75 90 ALA A C 1
ATOM 645 O O . ALA A 1 90 ? -0.987 10.060 -2.750 1.00 92.75 90 ALA A O 1
ATOM 646 N N . VAL A 1 91 ? 0.506 11.028 -4.120 1.00 93.62 91 VAL A N 1
ATOM 647 C CA . VAL A 1 91 ? 1.639 10.894 -3.197 1.00 93.62 91 VAL A CA 1
ATOM 648 C C . VAL A 1 91 ? 1.423 11.753 -1.949 1.00 93.62 91 VAL A C 1
ATOM 650 O O . VAL A 1 91 ? 1.569 11.248 -0.838 1.00 93.62 91 VAL A O 1
ATOM 653 N N . GLU A 1 92 ? 0.999 13.009 -2.103 1.00 93.81 92 GLU A N 1
ATOM 654 C CA . GLU A 1 92 ? 0.676 13.909 -0.987 1.00 93.81 92 GLU A CA 1
ATOM 655 C C . GLU A 1 92 ? -0.438 13.346 -0.099 1.00 93.81 92 GLU A C 1
ATOM 657 O O . GLU A 1 92 ? -0.311 13.347 1.124 1.00 93.81 92 GLU A O 1
ATOM 662 N N . ALA A 1 93 ? -1.505 12.801 -0.690 1.00 93.25 93 ALA A N 1
ATOM 663 C CA . ALA A 1 93 ? -2.583 12.171 0.067 1.00 93.25 93 ALA A CA 1
ATOM 664 C C . ALA A 1 93 ? -2.089 10.964 0.884 1.00 93.25 93 ALA A C 1
ATOM 666 O O . ALA A 1 93 ? -2.483 10.799 2.040 1.00 93.25 93 ALA A O 1
ATOM 667 N N . GLY A 1 94 ? -1.198 10.148 0.311 1.00 93.44 94 GLY A N 1
ATOM 668 C CA . GLY A 1 94 ? -0.552 9.045 1.021 1.00 93.44 94 GLY A CA 1
ATOM 669 C C . GLY A 1 94 ? 0.338 9.518 2.175 1.00 93.44 94 GLY A C 1
ATOM 670 O O . GLY A 1 94 ? 0.248 8.979 3.275 1.00 93.44 94 GLY A O 1
ATOM 671 N N . LEU A 1 95 ? 1.159 10.550 1.961 1.00 91.88 95 LEU A N 1
ATOM 672 C CA . LEU A 1 95 ? 2.030 11.118 3.000 1.00 91.88 95 LEU A CA 1
ATOM 673 C C . LEU A 1 95 ? 1.227 11.728 4.155 1.00 91.88 95 LEU A C 1
ATOM 675 O O . LEU A 1 95 ? 1.506 11.425 5.314 1.00 91.88 95 LEU A O 1
ATOM 679 N N . ASN A 1 96 ? 0.189 12.506 3.843 1.00 91.44 96 ASN A N 1
ATOM 680 C CA . ASN A 1 96 ? -0.720 13.061 4.846 1.00 91.44 96 ASN A CA 1
ATOM 681 C C . ASN A 1 96 ? -1.392 11.946 5.658 1.00 91.44 96 ASN A C 1
ATOM 683 O O . ASN A 1 96 ? -1.598 12.078 6.866 1.00 91.44 96 ASN A O 1
ATOM 687 N N . GLU A 1 97 ? -1.719 10.822 5.012 1.00 90.62 97 GLU A N 1
ATOM 688 C CA . GLU A 1 97 ? -2.248 9.673 5.731 1.00 90.62 97 GLU A CA 1
ATOM 689 C C . GLU A 1 97 ? -1.212 8.995 6.627 1.00 90.62 97 GLU A C 1
ATOM 691 O O . GLU A 1 97 ? -1.555 8.599 7.739 1.00 90.62 97 GLU A O 1
ATOM 696 N N . ALA A 1 98 ? 0.043 8.878 6.192 1.00 88.44 98 ALA A N 1
ATOM 697 C CA . ALA A 1 98 ? 1.102 8.342 7.039 1.00 88.44 98 ALA A CA 1
ATOM 698 C C . ALA A 1 98 ? 1.266 9.174 8.323 1.00 88.44 98 ALA A C 1
ATOM 700 O O . ALA A 1 98 ? 1.365 8.595 9.402 1.00 88.44 98 ALA A O 1
ATOM 701 N N . GLU A 1 99 ? 1.238 10.509 8.226 1.00 86.44 99 GLU A N 1
ATOM 702 C CA . GLU A 1 99 ? 1.322 11.423 9.378 1.00 86.44 99 GLU A CA 1
ATOM 703 C C . GLU A 1 99 ? 0.125 11.269 10.331 1.00 86.44 99 GLU A C 1
ATOM 705 O O . GLU A 1 99 ? 0.276 11.194 11.555 1.00 86.44 99 GLU A O 1
ATOM 710 N N . ARG A 1 100 ? -1.087 11.155 9.780 1.00 83.81 100 ARG A N 1
ATOM 711 C CA . ARG A 1 100 ? -2.298 10.947 10.582 1.00 83.81 100 ARG A CA 1
ATOM 712 C C . ARG A 1 100 ? -2.303 9.577 11.257 1.00 83.81 100 ARG A C 1
ATOM 714 O O . ARG A 1 100 ? -2.611 9.476 12.444 1.00 83.81 100 ARG A O 1
ATOM 721 N N . ALA A 1 101 ? -1.984 8.522 10.513 1.00 81.19 101 ALA A N 1
ATOM 722 C CA . ALA A 1 101 ? -1.890 7.171 11.045 1.00 81.19 101 ALA A CA 1
ATOM 723 C C . ALA A 1 101 ? -0.812 7.086 12.134 1.00 81.19 101 ALA A C 1
ATOM 725 O O . ALA A 1 101 ? -1.022 6.394 13.127 1.00 81.19 101 ALA A O 1
ATOM 726 N N . ASP A 1 102 ? 0.279 7.848 12.007 1.00 79.19 102 ASP A N 1
ATOM 727 C CA . ASP A 1 102 ? 1.282 7.977 13.062 1.00 79.19 102 ASP A CA 1
ATOM 728 C C . ASP A 1 102 ? 0.699 8.587 14.340 1.00 79.19 102 ASP A C 1
ATOM 730 O O . ASP A 1 102 ? 0.973 8.098 15.427 1.00 79.19 102 ASP A O 1
ATOM 734 N N . THR A 1 103 ? -0.189 9.579 14.228 1.00 78.25 103 THR A N 1
ATOM 735 C CA . THR A 1 103 ? -0.895 10.141 15.393 1.00 78.25 103 THR A CA 1
ATOM 736 C C . THR A 1 103 ? -1.772 9.090 16.085 1.00 78.25 103 THR A C 1
ATOM 738 O O . THR A 1 103 ? -1.730 8.966 17.305 1.00 78.25 103 THR A O 1
ATOM 741 N N . VAL A 1 104 ? -2.541 8.295 15.327 1.00 75.69 104 VAL A N 1
ATOM 742 C CA . VAL A 1 104 ? -3.383 7.213 15.888 1.00 75.69 104 VAL A CA 1
ATOM 743 C C . VAL A 1 104 ? -2.525 6.167 16.598 1.00 75.69 104 VAL A C 1
ATOM 745 O O . VAL A 1 104 ? -2.829 5.739 17.708 1.00 75.69 104 VAL A O 1
ATOM 748 N N . VAL A 1 105 ? -1.416 5.798 15.967 1.00 71.19 105 VAL A N 1
ATOM 749 C CA . VAL A 1 105 ? -0.415 4.891 16.519 1.00 71.19 105 VAL A CA 1
ATOM 750 C C . VAL A 1 105 ? 0.205 5.439 17.805 1.00 71.19 105 VAL A C 1
ATOM 752 O O . VAL A 1 105 ? 0.313 4.701 18.780 1.00 71.19 105 VAL A O 1
ATOM 755 N N . GLN A 1 106 ? 0.599 6.713 17.828 1.00 70.44 106 GLN A N 1
ATOM 756 C CA . GLN A 1 106 ? 1.191 7.363 18.998 1.00 70.44 106 GLN A CA 1
ATOM 757 C C . GLN A 1 106 ? 0.201 7.421 20.165 1.00 70.44 106 GLN A C 1
ATOM 759 O O . GLN A 1 106 ? 0.584 7.146 21.297 1.00 70.44 106 GLN A O 1
ATOM 764 N N . VAL A 1 107 ? -1.075 7.717 19.892 1.00 66.50 107 VAL A N 1
ATOM 765 C CA . VAL A 1 107 ? -2.150 7.702 20.899 1.00 66.50 107 VAL A CA 1
ATOM 766 C C . VAL A 1 107 ? -2.366 6.296 21.469 1.00 66.50 107 VAL A C 1
ATOM 768 O O . VAL A 1 107 ? -2.671 6.160 22.651 1.00 66.50 107 VAL A O 1
ATOM 771 N N . ALA A 1 108 ? -2.170 5.254 20.660 1.00 63.41 108 ALA A N 1
ATOM 772 C CA . ALA A 1 108 ? -2.265 3.866 21.099 1.00 63.41 108 ALA A CA 1
ATOM 773 C C . ALA A 1 108 ? -1.006 3.347 21.832 1.00 63.41 108 ALA A C 1
ATOM 775 O O . ALA A 1 108 ? -1.053 2.254 22.384 1.00 63.41 108 ALA A O 1
ATOM 776 N N . GLN A 1 109 ? 0.127 4.064 21.856 1.00 55.88 109 GLN A N 1
ATOM 777 C CA . GLN A 1 109 ? 1.397 3.518 22.363 1.00 55.88 109 GLN A CA 1
ATOM 778 C C . GLN A 1 109 ? 1.750 3.872 23.821 1.00 55.88 109 GLN A C 1
ATOM 780 O O . GLN A 1 109 ? 1.969 5.030 24.170 1.00 55.88 109 GLN A O 1
ATOM 785 N N . GLY A 1 110 ? 1.984 2.821 24.624 1.00 46.75 110 GLY A N 1
ATOM 786 C CA . GLY A 1 110 ? 3.267 2.614 25.325 1.00 46.75 110 GLY A CA 1
ATOM 787 C C . GLY A 1 110 ? 4.294 1.952 24.376 1.00 46.75 110 GLY A C 1
ATOM 788 O O . GLY A 1 110 ? 3.913 1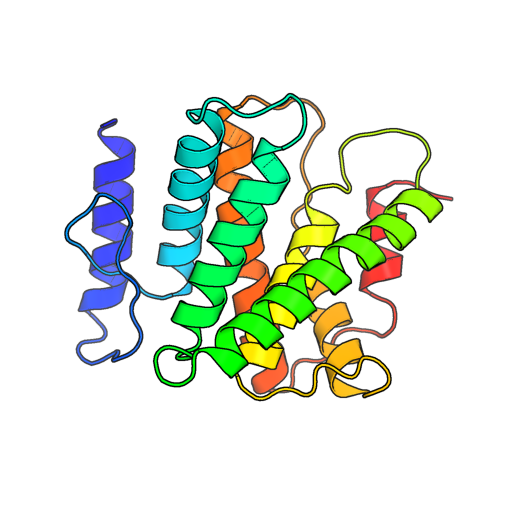.517 23.292 1.00 46.75 110 GLY A O 1
ATOM 789 N N . PRO A 1 111 ? 5.603 1.922 24.690 1.00 45.22 111 PRO A N 1
ATOM 790 C CA . PRO A 1 111 ? 6.654 2.052 23.682 1.00 45.22 111 PRO A CA 1
ATOM 791 C C . PRO A 1 111 ? 6.873 0.830 22.771 1.00 45.22 111 PRO A C 1
ATOM 793 O O . PRO A 1 111 ? 6.957 -0.305 23.228 1.00 45.22 111 PRO A O 1
ATOM 796 N N . THR A 1 112 ? 7.115 1.184 21.501 1.00 51.00 112 THR A N 1
ATOM 797 C CA . THR A 1 112 ? 8.080 0.637 20.525 1.00 51.00 112 THR A CA 1
ATOM 798 C C . THR A 1 112 ? 7.697 -0.521 19.578 1.00 51.00 112 THR A C 1
ATOM 800 O O . THR A 1 112 ? 7.295 -1.619 19.940 1.00 51.00 112 THR A O 1
ATOM 803 N N . ALA A 1 113 ? 7.981 -0.233 18.297 1.00 46.88 113 ALA A N 1
ATOM 804 C CA . ALA A 1 113 ? 8.311 -1.113 17.168 1.00 46.88 113 ALA A CA 1
ATOM 805 C C . ALA A 1 113 ? 7.203 -1.736 16.298 1.00 46.88 113 ALA A C 1
ATOM 807 O O . ALA A 1 113 ? 7.461 -1.923 15.110 1.00 46.88 113 ALA A O 1
ATOM 808 N N . VAL A 1 114 ? 5.975 -1.975 16.771 1.00 48.94 114 VAL A N 1
ATOM 809 C CA . VAL A 1 114 ? 4.985 -2.682 15.918 1.00 48.94 114 VAL A CA 1
ATOM 810 C C . VAL A 1 114 ? 4.257 -1.764 14.921 1.00 48.94 114 VAL A C 1
ATOM 812 O O . VAL A 1 114 ? 3.772 -2.199 13.882 1.00 48.94 114 VAL A O 1
ATOM 815 N N . ALA A 1 115 ? 4.233 -0.460 15.182 1.00 48.00 115 ALA A N 1
ATOM 816 C CA . ALA A 1 115 ? 3.303 0.441 14.511 1.00 48.00 115 ALA A CA 1
ATOM 817 C C . ALA A 1 115 ? 3.878 1.252 13.329 1.00 48.00 115 ALA A C 1
ATOM 819 O O . ALA A 1 115 ? 3.123 1.862 12.571 1.00 48.00 115 ALA A O 1
ATOM 820 N N . GLY A 1 116 ? 5.200 1.215 13.118 1.00 53.84 116 GLY A N 1
ATOM 821 C CA . GLY A 1 116 ? 5.848 1.925 12.008 1.00 53.84 116 GLY A CA 1
ATOM 822 C C . GLY A 1 116 ? 5.440 1.409 10.622 1.00 53.84 116 GLY A C 1
ATOM 823 O O . GLY A 1 116 ? 5.412 2.185 9.670 1.00 53.84 116 GLY A O 1
ATOM 824 N N . VAL A 1 117 ? 5.071 0.126 10.529 1.00 58.41 117 VAL A N 1
ATOM 825 C CA . VAL A 1 117 ? 4.651 -0.548 9.286 1.00 58.41 117 VAL A CA 1
ATOM 826 C C . VAL A 1 117 ? 3.159 -0.342 9.019 1.00 58.41 117 VAL A C 1
ATOM 828 O O . VAL A 1 117 ? 2.748 -0.144 7.878 1.00 58.41 117 VAL A O 1
ATOM 831 N N . THR A 1 118 ? 2.357 -0.308 10.084 1.00 63.94 118 THR A N 1
ATOM 832 C CA . THR A 1 118 ? 0.900 -0.170 10.032 1.00 63.94 118 THR A CA 1
ATOM 833 C C . THR A 1 118 ? 0.449 1.120 9.350 1.00 63.94 118 THR A C 1
ATOM 835 O O . THR A 1 118 ? -0.410 1.096 8.470 1.00 63.94 118 THR A O 1
ATOM 838 N N . ARG A 1 119 ? 1.093 2.243 9.690 1.00 74.00 119 ARG A N 1
ATOM 839 C CA . ARG A 1 119 ? 0.830 3.554 9.074 1.00 74.00 119 ARG A CA 1
ATOM 840 C C . ARG A 1 119 ? 1.143 3.602 7.577 1.00 74.00 119 ARG A C 1
ATOM 842 O O . ARG A 1 119 ? 0.547 4.386 6.847 1.00 74.00 119 ARG A O 1
ATOM 849 N N . TRP A 1 120 ? 2.073 2.778 7.095 1.00 86.12 120 TRP A N 1
ATOM 850 C CA . TRP A 1 120 ? 2.456 2.820 5.688 1.00 86.12 120 TRP A CA 1
ATOM 851 C C . TRP A 1 120 ? 1.464 2.066 4.795 1.00 86.12 120 TRP A C 1
ATOM 853 O O . TRP A 1 120 ? 1.355 2.391 3.616 1.00 86.12 120 TRP A O 1
ATOM 863 N N . VAL A 1 121 ? 0.719 1.089 5.332 1.00 90.25 121 VAL A N 1
ATOM 864 C CA . VAL A 1 121 ? -0.273 0.330 4.548 1.00 90.25 121 VAL A CA 1
ATOM 865 C C . VAL A 1 121 ? -1.448 1.232 4.185 1.00 90.25 121 VAL A C 1
ATOM 867 O O . VAL A 1 121 ? -1.864 1.267 3.027 1.00 90.25 121 VAL A O 1
ATOM 870 N N . THR A 1 122 ? -1.952 2.015 5.145 1.00 90.31 122 THR A N 1
ATOM 871 C CA . THR A 1 122 ? -3.029 2.978 4.881 1.00 90.31 122 THR A CA 1
ATOM 872 C C . THR A 1 122 ? -2.553 4.119 3.986 1.00 90.31 122 THR A C 1
ATOM 874 O O . THR A 1 122 ? -3.284 4.509 3.079 1.00 90.31 122 THR A O 1
ATOM 877 N N . ALA A 1 123 ? -1.312 4.589 4.154 1.00 92.44 123 ALA A N 1
ATOM 878 C CA . ALA A 1 123 ? -0.693 5.558 3.250 1.00 92.44 123 ALA A CA 1
ATOM 879 C C . ALA A 1 123 ? -0.635 5.045 1.802 1.00 92.44 123 ALA A C 1
ATOM 881 O O . ALA A 1 123 ? -1.056 5.738 0.875 1.00 92.44 123 ALA A O 1
ATOM 882 N N . ALA A 1 124 ? -0.172 3.807 1.608 1.00 94.38 124 ALA A N 1
ATOM 883 C CA . ALA A 1 124 ? -0.124 3.155 0.306 1.00 94.38 124 ALA A CA 1
ATOM 884 C C . ALA A 1 124 ? -1.531 2.982 -0.294 1.00 94.38 124 ALA A C 1
ATOM 886 O O . ALA A 1 124 ? -1.744 3.297 -1.464 1.00 94.38 124 ALA A O 1
ATOM 887 N N . ALA A 1 125 ? -2.512 2.551 0.505 1.00 93.81 125 ALA A N 1
ATOM 888 C CA . ALA A 1 125 ? -3.896 2.394 0.058 1.00 93.81 125 ALA A CA 1
ATOM 889 C C . ALA A 1 125 ? -4.523 3.724 -0.384 1.00 93.81 125 ALA A C 1
ATOM 891 O O . ALA A 1 125 ? -5.107 3.799 -1.462 1.00 93.81 125 ALA A O 1
ATOM 892 N N . VAL A 1 126 ? -4.373 4.787 0.412 1.00 94.19 126 VAL A N 1
ATOM 893 C CA . VAL A 1 126 ? -4.888 6.123 0.072 1.00 94.19 126 VAL A CA 1
ATOM 894 C C . VAL A 1 126 ? -4.213 6.662 -1.184 1.00 94.19 126 VAL A C 1
ATOM 896 O O . VAL A 1 126 ? -4.900 7.163 -2.072 1.00 94.19 126 VAL A O 1
ATOM 899 N N . CYS A 1 127 ? -2.892 6.507 -1.298 1.00 95.00 127 CYS A N 1
ATOM 900 C CA . CYS A 1 127 ? -2.151 6.899 -2.492 1.00 95.00 127 CYS A CA 1
ATOM 901 C C . CYS A 1 127 ? -2.689 6.192 -3.742 1.00 95.00 127 CYS A C 1
ATOM 903 O O . CYS A 1 127 ? -3.057 6.850 -4.713 1.00 95.00 127 CYS A O 1
ATOM 905 N N . ALA A 1 128 ? -2.824 4.864 -3.698 1.00 93.38 128 ALA A N 1
ATOM 906 C CA . ALA A 1 128 ? -3.365 4.083 -4.805 1.00 93.38 128 ALA A CA 1
ATOM 907 C C . ALA A 1 128 ? -4.828 4.450 -5.129 1.00 93.38 128 ALA A C 1
ATOM 909 O O . ALA A 1 128 ? -5.199 4.529 -6.296 1.00 93.38 128 ALA A O 1
ATOM 910 N N . PHE A 1 129 ? -5.656 4.741 -4.124 1.00 93.06 129 PHE A N 1
ATOM 911 C CA . PHE A 1 129 ? -7.050 5.134 -4.331 1.00 93.06 129 PHE A CA 1
ATOM 912 C C . PHE A 1 129 ? -7.167 6.466 -5.063 1.00 93.06 129 PHE A C 1
ATOM 914 O O . PHE A 1 129 ? -7.863 6.548 -6.077 1.00 93.06 129 PHE A O 1
ATOM 921 N N . VAL A 1 130 ? -6.431 7.481 -4.606 1.00 92.88 130 VAL A N 1
ATOM 922 C CA . VAL A 1 130 ? -6.379 8.796 -5.258 1.00 92.88 130 VAL A CA 1
ATOM 923 C C . VAL A 1 130 ? -5.775 8.684 -6.659 1.00 92.88 130 VAL A C 1
ATOM 925 O O . VAL A 1 130 ? -6.306 9.269 -7.599 1.00 92.88 130 VAL A O 1
ATOM 928 N N . ALA A 1 131 ? -4.741 7.856 -6.833 1.00 90.50 131 ALA A N 1
ATOM 929 C CA . ALA A 1 131 ? -4.152 7.552 -8.137 1.00 90.50 131 ALA A CA 1
ATOM 930 C C . ALA A 1 131 ? -5.161 6.939 -9.128 1.00 90.50 131 ALA A C 1
ATOM 932 O O . ALA A 1 131 ? -5.042 7.130 -10.333 1.00 90.50 131 ALA A O 1
ATOM 933 N N . THR A 1 132 ? -6.184 6.236 -8.637 1.00 87.50 132 THR A N 1
ATOM 934 C CA . THR A 1 132 ? -7.276 5.691 -9.464 1.00 87.50 132 THR A CA 1
ATOM 935 C C . THR A 1 132 ? -8.493 6.620 -9.596 1.00 87.50 132 THR A C 1
ATOM 937 O O . THR A 1 132 ? -9.541 6.190 -10.074 1.00 87.50 132 THR A O 1
ATOM 940 N N . GLY A 1 133 ? -8.374 7.892 -9.194 1.00 87.88 133 GLY A N 1
ATOM 941 C CA . GLY A 1 133 ? -9.444 8.895 -9.281 1.00 87.88 133 GLY A CA 1
ATOM 942 C C . GLY A 1 133 ? -10.371 8.950 -8.064 1.00 87.88 133 GLY A C 1
ATOM 943 O O . GLY A 1 133 ? -11.400 9.625 -8.101 1.00 87.88 133 GLY A O 1
ATOM 944 N N . GLY A 1 134 ? -10.025 8.249 -6.982 1.00 87.50 134 GLY A N 1
ATOM 945 C CA . GLY A 1 134 ? -10.715 8.360 -5.704 1.00 87.50 134 GLY A CA 1
ATOM 946 C C . GLY A 1 134 ? -10.582 9.763 -5.108 1.00 87.50 134 GLY A C 1
ATOM 947 O O . GLY A 1 134 ? -9.555 10.426 -5.257 1.00 87.50 134 GLY A O 1
ATOM 948 N N . SER A 1 135 ? -11.623 10.226 -4.414 1.00 86.56 135 SER A N 1
ATOM 949 C CA . SER A 1 135 ? -11.560 11.514 -3.721 1.00 86.56 135 SER A CA 1
ATOM 950 C C . SER A 1 135 ? -10.569 11.439 -2.552 1.00 86.56 135 SER A C 1
ATOM 952 O O . SER A 1 135 ? -10.700 10.538 -1.719 1.00 86.56 135 SER A O 1
ATOM 954 N N . PRO A 1 136 ? -9.627 12.391 -2.419 1.00 76.44 136 PRO A N 1
ATOM 955 C CA . PRO A 1 136 ? -8.752 12.467 -1.250 1.00 76.44 136 PRO A CA 1
ATOM 956 C C . PRO A 1 136 ? -9.508 12.889 0.024 1.00 76.44 136 PRO A C 1
ATOM 958 O O . PRO A 1 136 ? -8.947 12.836 1.118 1.00 76.44 136 PRO A O 1
ATOM 961 N N . ASP A 1 137 ? -10.774 13.309 -0.093 1.00 83.62 137 ASP A N 1
ATOM 962 C CA . ASP A 1 137 ? -11.601 13.700 1.045 1.00 83.62 137 ASP A CA 1
ATOM 963 C C . ASP A 1 137 ? -11.935 12.499 1.942 1.00 83.62 137 ASP A C 1
ATOM 965 O O . ASP A 1 137 ? -12.762 11.638 1.621 1.00 83.62 137 ASP A O 1
ATOM 969 N N . ARG A 1 138 ? -11.320 12.487 3.125 1.00 68.25 138 ARG A N 1
ATOM 970 C CA . ARG A 1 138 ? -11.541 11.482 4.169 1.00 68.25 138 ARG A CA 1
ATOM 971 C C . ARG A 1 138 ? -12.919 11.511 4.813 1.00 68.25 138 ARG A C 1
ATOM 973 O O . ARG A 1 138 ? -13.295 10.523 5.438 1.00 68.25 138 ARG A O 1
ATOM 980 N N . SER A 1 139 ? -13.666 12.608 4.707 1.00 75.31 139 SER A N 1
ATOM 981 C CA . SER A 1 139 ? -15.041 12.643 5.213 1.00 75.31 139 SER A CA 1
ATOM 982 C C . SER A 1 139 ? -15.964 11.736 4.386 1.00 75.31 139 SER A C 1
ATOM 984 O O . SER A 1 139 ? -16.981 11.239 4.894 1.00 75.31 139 SER A O 1
ATOM 986 N N . SER A 1 140 ? -15.553 11.418 3.150 1.00 82.69 140 SER A N 1
ATOM 987 C CA . SER A 1 140 ? -16.237 10.446 2.307 1.00 82.69 140 SER A CA 1
ATOM 988 C C . SER A 1 140 ? -16.274 9.062 2.965 1.00 82.69 140 SER A C 1
ATOM 990 O O . SER A 1 140 ? -15.326 8.592 3.599 1.00 82.69 140 SER A O 1
ATOM 992 N N . SER A 1 141 ? -17.410 8.383 2.823 1.00 84.44 141 SER A N 1
ATOM 993 C CA . SER A 1 141 ? -17.580 7.007 3.296 1.00 84.44 141 SER A CA 1
ATOM 994 C C . SER A 1 141 ? -16.627 6.034 2.594 1.00 84.44 141 SER A C 1
ATOM 996 O O . SER A 1 141 ? -16.167 5.086 3.221 1.00 84.44 141 SER A O 1
ATOM 998 N N . ALA A 1 142 ? -16.289 6.293 1.327 1.00 86.12 142 ALA A N 1
ATOM 999 C CA . ALA A 1 142 ? -15.385 5.464 0.534 1.00 86.12 142 ALA A CA 1
ATOM 1000 C C . ALA A 1 142 ? -13.951 5.477 1.083 1.00 86.12 142 ALA A C 1
ATOM 1002 O O . ALA A 1 142 ? -13.374 4.416 1.305 1.00 86.12 142 ALA A O 1
ATOM 1003 N N . ALA A 1 143 ? -13.402 6.662 1.382 1.00 84.44 143 ALA A N 1
ATOM 1004 C CA . ALA A 1 143 ? -12.057 6.775 1.941 1.00 84.44 143 ALA A CA 1
ATOM 1005 C C . ALA A 1 143 ? -11.944 6.092 3.316 1.00 84.44 143 ALA A C 1
ATOM 1007 O O . ALA A 1 143 ? -10.943 5.436 3.593 1.00 84.44 143 ALA A O 1
ATOM 1008 N N . ARG A 1 144 ? -12.981 6.189 4.162 1.00 87.12 144 ARG A N 1
ATOM 1009 C CA . ARG A 1 144 ? -13.024 5.478 5.453 1.00 87.12 144 ARG A CA 1
ATOM 1010 C C . ARG A 1 144 ? -13.090 3.963 5.277 1.00 87.12 144 ARG A C 1
ATOM 1012 O O . ARG A 1 144 ? -12.244 3.262 5.817 1.00 87.12 144 ARG A O 1
ATOM 1019 N N . ALA A 1 145 ? -14.012 3.477 4.447 1.00 87.62 145 ALA A N 1
ATOM 1020 C CA . ALA A 1 145 ? -14.152 2.048 4.178 1.00 87.62 145 ALA A CA 1
ATOM 1021 C C . ALA A 1 145 ? -12.872 1.434 3.585 1.00 87.62 145 ALA A C 1
ATOM 1023 O O . ALA A 1 145 ? -12.517 0.307 3.919 1.00 87.62 145 ALA A O 1
ATOM 1024 N N . LEU A 1 146 ? -12.154 2.170 2.731 1.00 91.25 146 LEU A N 1
ATOM 1025 C CA . LEU A 1 146 ? -10.856 1.747 2.210 1.00 91.25 146 LEU A CA 1
ATOM 1026 C C . LEU A 1 146 ? -9.805 1.609 3.318 1.00 91.25 146 LEU A C 1
ATOM 1028 O O . LEU A 1 146 ? -9.040 0.647 3.322 1.00 91.25 146 LEU A O 1
ATOM 1032 N N . VAL A 1 147 ? -9.744 2.574 4.235 1.00 88.88 147 VAL A N 1
ATOM 1033 C CA . VAL A 1 147 ? -8.796 2.550 5.357 1.00 88.88 147 VAL A CA 1
ATOM 1034 C C . VAL A 1 147 ? -9.087 1.375 6.280 1.00 88.88 147 VAL A C 1
ATOM 1036 O O . VAL A 1 147 ? -8.143 0.738 6.735 1.00 88.88 147 VAL A O 1
ATOM 1039 N N . ASP A 1 148 ? -10.356 1.022 6.479 1.00 88.62 148 ASP A N 1
ATOM 1040 C CA . ASP A 1 148 ? -10.735 -0.178 7.227 1.00 88.62 148 ASP A CA 1
ATOM 1041 C C . ASP A 1 148 ? -10.275 -1.466 6.524 1.00 88.62 148 ASP A C 1
ATOM 1043 O O . ASP A 1 148 ? -9.732 -2.361 7.171 1.00 88.62 148 ASP A O 1
ATOM 1047 N N . VAL A 1 149 ? -10.405 -1.554 5.192 1.00 89.81 149 VAL A N 1
ATOM 1048 C CA . VAL A 1 149 ? -9.853 -2.683 4.412 1.00 89.81 149 VAL A CA 1
ATOM 1049 C C . VAL A 1 149 ? -8.329 -2.741 4.543 1.00 89.81 149 VAL A C 1
ATOM 1051 O O . VAL A 1 149 ? -7.769 -3.805 4.798 1.00 89.81 149 VAL A O 1
ATOM 1054 N N . ALA A 1 150 ? -7.643 -1.605 4.410 1.00 90.00 150 ALA A N 1
ATOM 1055 C CA . ALA A 1 150 ? -6.195 -1.518 4.589 1.00 90.00 150 ALA A CA 1
ATOM 1056 C C . ALA A 1 150 ? -5.772 -1.903 6.020 1.00 90.00 150 ALA A C 1
ATOM 1058 O O . ALA A 1 150 ? -4.769 -2.590 6.205 1.00 90.00 150 ALA A O 1
ATOM 1059 N N . GLY A 1 151 ? -6.577 -1.529 7.017 1.00 84.38 151 GLY A N 1
ATOM 1060 C CA . GLY A 1 151 ? -6.434 -1.897 8.424 1.00 84.38 151 GLY A CA 1
ATOM 1061 C C . GLY A 1 151 ? -6.616 -3.392 8.710 1.00 84.38 151 GLY A C 1
ATOM 1062 O O . GLY A 1 151 ? -6.097 -3.892 9.705 1.00 84.38 151 GLY A O 1
ATOM 1063 N N . ALA A 1 152 ? -7.303 -4.134 7.839 1.00 84.31 152 ALA A N 1
ATOM 1064 C CA . ALA A 1 152 ? -7.389 -5.593 7.923 1.00 84.31 152 ALA A CA 1
ATOM 1065 C C . ALA A 1 152 ? -6.168 -6.300 7.303 1.00 84.31 152 ALA A C 1
ATOM 1067 O O . ALA A 1 152 ? -5.863 -7.436 7.659 1.00 84.31 152 ALA A O 1
ATOM 1068 N N . LEU A 1 153 ? -5.458 -5.636 6.384 1.00 84.44 153 LEU A N 1
ATOM 1069 C CA . LEU A 1 153 ? -4.280 -6.165 5.681 1.00 84.44 153 LEU A CA 1
ATOM 1070 C C . LEU A 1 153 ? -2.954 -5.776 6.350 1.00 84.44 153 LEU A C 1
ATOM 1072 O O . LEU A 1 153 ? -1.896 -5.827 5.719 1.00 84.44 153 LEU A O 1
ATOM 1076 N N . LEU A 1 154 ? -3.001 -5.336 7.608 1.00 74.81 154 LEU A N 1
ATOM 1077 C CA . LEU A 1 154 ? -1.828 -4.817 8.296 1.00 74.81 154 LEU A CA 1
ATOM 1078 C C . LEU A 1 154 ? -0.727 -5.864 8.428 1.00 74.81 154 LEU A C 1
ATOM 1080 O O . LEU A 1 154 ? -0.951 -7.026 8.764 1.00 74.81 154 LEU A O 1
ATOM 1084 N N . VAL A 1 155 ? 0.496 -5.406 8.190 1.00 63.97 155 VAL A N 1
ATOM 1085 C CA . VAL A 1 155 ? 1.696 -6.230 8.254 1.00 63.97 155 VAL A CA 1
ATOM 1086 C C . VAL A 1 155 ? 2.285 -6.100 9.659 1.00 63.97 155 VAL A C 1
ATOM 1088 O O . VAL A 1 155 ? 2.901 -5.090 9.998 1.00 63.97 155 VAL A O 1
ATOM 1091 N N . VAL A 1 156 ? 2.077 -7.125 10.486 1.00 62.34 156 VAL A N 1
ATOM 1092 C CA . VAL A 1 156 ? 2.595 -7.202 11.862 1.00 62.34 156 VAL A CA 1
ATOM 1093 C C . VAL A 1 156 ? 3.962 -7.881 11.862 1.00 62.34 156 VAL A C 1
ATOM 1095 O O . VAL A 1 156 ? 4.156 -8.882 11.174 1.00 62.34 156 VAL A O 1
ATOM 1098 N N . HIS A 1 157 ? 4.911 -7.369 12.650 1.00 61.22 157 HIS A N 1
ATOM 1099 C CA . HIS A 1 157 ? 6.237 -7.978 12.771 1.00 61.22 157 HIS A CA 1
ATOM 1100 C C . HIS A 1 157 ? 6.749 -8.094 14.213 1.00 61.22 157 HIS A C 1
ATOM 1102 O O . HIS A 1 157 ? 6.451 -7.230 15.039 1.00 61.22 157 HIS A O 1
ATOM 1108 N N . PRO A 1 158 ? 7.567 -9.132 14.498 1.00 51.44 158 PRO A N 1
ATOM 1109 C CA . PRO A 1 158 ? 8.220 -9.314 15.789 1.00 51.44 158 PRO A CA 1
ATOM 1110 C C . PRO A 1 158 ? 9.388 -8.336 16.001 1.00 51.44 158 PRO A C 1
ATOM 1112 O O . PRO A 1 158 ? 10.017 -7.864 15.054 1.00 51.44 158 PRO A O 1
ATOM 1115 N N . LEU A 1 159 ? 9.695 -8.075 17.275 1.00 55.97 159 LEU A N 1
ATOM 1116 C CA . LEU A 1 159 ? 10.643 -7.056 17.758 1.00 55.97 159 LEU A CA 1
ATOM 1117 C C . LEU A 1 159 ? 12.122 -7.315 17.400 1.00 55.97 159 LEU A C 1
ATOM 1119 O O . LEU A 1 159 ? 12.950 -6.415 17.510 1.00 55.97 159 LEU A O 1
ATOM 1123 N N . THR A 1 160 ? 12.482 -8.531 16.990 1.00 53.62 160 THR A N 1
ATOM 1124 C CA . THR A 1 160 ? 13.870 -8.936 16.718 1.00 53.62 160 THR A CA 1
ATOM 1125 C C . THR A 1 160 ? 14.172 -8.838 15.223 1.00 53.62 160 THR A C 1
ATOM 1127 O O . THR A 1 160 ? 13.984 -9.816 14.500 1.00 53.62 160 THR A O 1
ATOM 1130 N N . ARG A 1 161 ? 14.600 -7.664 14.743 1.00 57.28 161 ARG A N 1
ATOM 1131 C CA . ARG A 1 161 ? 14.811 -7.412 13.306 1.00 57.28 161 ARG A CA 1
ATOM 1132 C C . ARG A 1 161 ? 16.275 -7.281 12.897 1.00 57.28 161 ARG A C 1
ATOM 1134 O O . ARG A 1 161 ? 17.079 -6.687 13.613 1.00 57.28 161 ARG A O 1
ATOM 1141 N N . THR A 1 162 ? 16.572 -7.754 11.689 1.00 57.78 162 THR A N 1
ATOM 1142 C CA . THR A 1 162 ? 17.769 -7.396 10.918 1.00 57.78 162 THR A CA 1
ATOM 1143 C C . THR A 1 162 ? 17.442 -6.280 9.914 1.00 57.78 162 THR A C 1
ATOM 1145 O O . THR A 1 162 ? 16.280 -6.038 9.589 1.00 57.78 162 THR A O 1
ATOM 1148 N N . THR A 1 163 ? 18.451 -5.573 9.402 1.00 59.62 163 THR A N 1
ATOM 1149 C CA . THR A 1 163 ? 18.270 -4.496 8.407 1.00 59.62 163 THR A CA 1
ATOM 1150 C C . THR A 1 163 ? 17.699 -4.988 7.071 1.00 59.62 163 THR A C 1
ATOM 1152 O O . THR A 1 163 ? 17.006 -4.229 6.392 1.00 59.62 163 THR A O 1
ATOM 1155 N N . ASP A 1 164 ? 17.927 -6.253 6.702 1.00 61.19 164 ASP A N 1
ATOM 1156 C CA . ASP A 1 164 ? 17.356 -6.865 5.494 1.00 61.19 164 ASP A CA 1
ATOM 1157 C C . ASP A 1 164 ? 15.829 -7.020 5.578 1.00 61.19 164 ASP A C 1
ATOM 1159 O O . ASP A 1 164 ? 15.127 -6.881 4.570 1.00 61.19 164 ASP A O 1
ATOM 1163 N N . ASP A 1 165 ? 15.297 -7.203 6.788 1.00 67.00 165 ASP A N 1
ATOM 1164 C CA . ASP A 1 165 ? 13.865 -7.369 7.016 1.00 67.00 165 ASP A CA 1
ATOM 1165 C C . ASP A 1 165 ? 13.074 -6.081 6.742 1.00 67.00 165 ASP A C 1
ATOM 1167 O O . ASP A 1 165 ? 11.867 -6.157 6.515 1.00 67.00 165 ASP A O 1
ATOM 1171 N N . ASN A 1 166 ? 13.714 -4.904 6.770 1.00 68.62 166 ASN A N 1
ATOM 1172 C CA . ASN A 1 166 ? 13.059 -3.614 6.510 1.00 68.62 166 ASN A CA 1
ATOM 1173 C C . ASN A 1 166 ? 12.749 -3.397 5.024 1.00 68.62 166 ASN A C 1
ATOM 1175 O O . ASN A 1 166 ? 11.727 -2.808 4.679 1.00 68.62 166 ASN A O 1
ATOM 1179 N N . GLY A 1 167 ? 13.581 -3.925 4.123 1.00 70.06 167 GLY A N 1
ATOM 1180 C CA . GLY A 1 167 ? 13.281 -3.861 2.693 1.00 70.06 167 GLY A CA 1
ATOM 1181 C C . GLY A 1 167 ? 12.071 -4.713 2.320 1.00 70.06 167 GLY A C 1
ATOM 1182 O O . GLY A 1 167 ? 11.230 -4.295 1.524 1.00 70.06 167 GLY A O 1
ATOM 1183 N N . LEU A 1 168 ? 11.943 -5.888 2.939 1.00 78.00 168 LEU A N 1
ATOM 1184 C CA . LEU A 1 168 ? 10.771 -6.741 2.757 1.00 78.00 168 LEU A CA 1
ATOM 1185 C C . LEU A 1 168 ? 9.493 -6.056 3.256 1.00 78.00 168 LEU A C 1
ATOM 1187 O O . LEU A 1 168 ? 8.458 -6.199 2.606 1.00 78.00 168 LEU A O 1
ATOM 1191 N N . LEU A 1 169 ? 9.561 -5.263 4.333 1.00 80.31 169 LEU A N 1
ATOM 1192 C CA . LEU A 1 169 ? 8.408 -4.490 4.812 1.00 80.31 169 LEU A CA 1
ATOM 1193 C C . LEU A 1 169 ? 7.862 -3.553 3.763 1.00 80.31 169 LEU A C 1
ATOM 1195 O O . LEU A 1 169 ? 6.666 -3.578 3.504 1.00 80.31 169 LEU A O 1
ATOM 1199 N N . LEU A 1 170 ? 8.729 -2.724 3.181 1.00 85.06 170 LEU A N 1
ATOM 1200 C CA . LEU A 1 170 ? 8.277 -1.714 2.239 1.00 85.06 170 LEU A CA 1
ATOM 1201 C C . LEU A 1 170 ? 7.542 -2.374 1.070 1.00 85.06 170 LEU A C 1
ATOM 1203 O O . LEU A 1 170 ? 6.466 -1.922 0.690 1.00 85.06 170 LEU A O 1
ATOM 1207 N N . GLY A 1 171 ? 8.067 -3.493 0.566 1.00 88.56 171 GLY A N 1
ATOM 1208 C CA . GLY A 1 171 ? 7.399 -4.270 -0.474 1.00 88.56 171 GLY A CA 1
ATOM 1209 C C . GLY A 1 171 ? 6.012 -4.762 -0.056 1.00 88.56 171 GLY A C 1
ATOM 1210 O O . GLY A 1 171 ? 5.039 -4.525 -0.772 1.00 88.56 171 GLY A O 1
ATOM 1211 N N . HIS A 1 172 ? 5.902 -5.403 1.113 1.00 87.75 172 HIS A N 1
ATOM 1212 C CA . HIS A 1 172 ? 4.626 -5.923 1.621 1.00 87.75 172 HIS A CA 1
ATOM 1213 C C . HIS A 1 172 ? 3.606 -4.818 1.863 1.00 87.75 172 HIS A C 1
ATOM 1215 O O . HIS A 1 172 ? 2.443 -4.967 1.507 1.00 87.75 172 HIS A O 1
ATOM 1221 N N . THR A 1 173 ? 4.042 -3.694 2.414 1.00 89.38 173 THR A N 1
ATOM 1222 C CA . THR A 1 173 ? 3.198 -2.533 2.653 1.00 89.38 173 THR A CA 1
ATOM 1223 C C . THR A 1 173 ? 2.626 -1.968 1.355 1.00 89.38 173 THR A C 1
ATOM 1225 O O . THR A 1 173 ? 1.420 -1.739 1.266 1.00 89.38 173 THR A O 1
ATOM 1228 N N . LEU A 1 174 ? 3.468 -1.753 0.339 1.00 91.25 174 LEU A N 1
ATOM 1229 C CA . LEU A 1 174 ? 3.019 -1.236 -0.955 1.00 91.25 174 LEU A CA 1
ATOM 1230 C C . LEU A 1 174 ? 2.050 -2.215 -1.629 1.00 91.25 174 LEU A C 1
ATOM 1232 O O . LEU A 1 174 ? 1.006 -1.805 -2.138 1.00 91.25 174 LEU A O 1
ATOM 1236 N N . ALA A 1 175 ? 2.368 -3.512 -1.589 1.00 90.00 175 ALA A N 1
ATOM 1237 C CA . ALA A 1 175 ? 1.522 -4.564 -2.139 1.00 90.00 175 ALA A CA 1
ATOM 1238 C C . ALA A 1 175 ? 0.173 -4.675 -1.402 1.00 90.00 175 ALA A C 1
ATOM 1240 O O . ALA A 1 175 ? -0.866 -4.813 -2.049 1.00 90.00 175 ALA A O 1
ATOM 1241 N N . ALA A 1 176 ? 0.165 -4.554 -0.071 1.00 90.56 176 ALA A N 1
ATOM 1242 C CA . ALA A 1 176 ? -1.044 -4.552 0.751 1.00 90.56 176 ALA A CA 1
ATOM 1243 C C . ALA A 1 176 ? -1.914 -3.317 0.479 1.00 90.56 176 ALA A C 1
ATOM 1245 O O . ALA A 1 176 ? -3.124 -3.455 0.311 1.00 90.56 176 ALA A O 1
ATOM 1246 N N . GLY A 1 177 ? -1.313 -2.129 0.357 1.00 92.12 177 GLY A N 1
ATOM 1247 C CA . GLY A 1 177 ? -2.030 -0.906 -0.005 1.00 92.12 177 GLY A CA 1
ATOM 1248 C C . GLY A 1 177 ? -2.679 -0.997 -1.387 1.00 92.12 177 GLY A C 1
ATOM 1249 O O . GLY A 1 177 ? -3.865 -0.706 -1.542 1.00 92.12 177 GLY A O 1
ATOM 1250 N N . TRP A 1 178 ? -1.939 -1.494 -2.382 1.00 92.44 178 TRP A N 1
ATOM 1251 C CA . TRP A 1 178 ? -2.496 -1.787 -3.703 1.00 92.44 178 TRP A CA 1
ATOM 1252 C C . TRP A 1 178 ? -3.652 -2.792 -3.621 1.00 92.44 178 TRP A C 1
ATOM 1254 O O . TRP A 1 178 ? -4.727 -2.545 -4.167 1.00 92.44 178 TRP A O 1
ATOM 1264 N N . LEU A 1 179 ? -3.474 -3.903 -2.901 1.00 90.00 179 LEU A N 1
ATOM 1265 C CA . LEU A 1 179 ? -4.502 -4.931 -2.760 1.00 90.00 179 LEU A CA 1
ATOM 1266 C C . LEU A 1 179 ? -5.764 -4.382 -2.081 1.00 90.00 179 LEU A C 1
ATOM 1268 O O . LEU A 1 179 ? -6.864 -4.661 -2.555 1.00 90.00 179 LEU A O 1
ATOM 1272 N N . ALA A 1 180 ? -5.623 -3.552 -1.042 1.00 91.31 180 ALA A N 1
ATOM 1273 C CA . ALA A 1 180 ? -6.743 -2.905 -0.361 1.00 91.31 180 ALA A CA 1
ATOM 1274 C C . ALA A 1 180 ? -7.626 -2.126 -1.345 1.00 91.31 180 ALA A C 1
ATOM 1276 O O . ALA A 1 180 ? -8.848 -2.266 -1.325 1.00 91.31 180 ALA A O 1
ATOM 1277 N N . THR A 1 181 ? -7.017 -1.367 -2.264 1.00 90.62 181 THR A N 1
ATOM 1278 C CA . THR A 1 181 ? -7.775 -0.628 -3.288 1.00 90.62 181 THR A CA 1
ATOM 1279 C C . THR A 1 181 ? -8.485 -1.543 -4.278 1.00 90.62 181 THR A C 1
ATOM 1281 O O . THR A 1 181 ? -9.614 -1.255 -4.671 1.00 90.62 181 THR A O 1
ATOM 1284 N N . ARG A 1 182 ? -7.875 -2.676 -4.651 1.00 89.12 182 ARG A N 1
ATOM 1285 C CA . ARG A 1 182 ? -8.501 -3.664 -5.542 1.00 89.12 182 ARG A CA 1
ATOM 1286 C C . ARG A 1 182 ? -9.683 -4.357 -4.877 1.00 89.12 182 ARG A C 1
ATOM 1288 O O . ARG A 1 182 ? -10.722 -4.497 -5.513 1.00 89.12 182 ARG A O 1
ATOM 1295 N N . LEU A 1 183 ? -9.548 -4.728 -3.606 1.00 86.94 183 LEU A N 1
ATOM 1296 C CA . LEU A 1 183 ? -10.631 -5.295 -2.803 1.00 86.94 183 LEU A CA 1
ATOM 1297 C C . LEU A 1 183 ? -11.779 -4.291 -2.638 1.00 86.94 183 LEU A C 1
ATOM 1299 O O . LEU A 1 183 ? -12.937 -4.633 -2.875 1.00 86.94 183 LEU A O 1
ATOM 1303 N N . HIS A 1 184 ? -11.459 -3.036 -2.320 1.00 87.81 184 HIS A N 1
ATOM 1304 C CA . HIS A 1 184 ? -12.453 -1.972 -2.210 1.00 87.81 184 HIS A CA 1
ATOM 1305 C C . HIS A 1 184 ? -13.206 -1.741 -3.530 1.00 87.81 184 HIS A C 1
ATOM 1307 O O . HIS A 1 184 ? -14.432 -1.646 -3.536 1.00 87.81 184 HIS A O 1
ATOM 1313 N N . ALA A 1 185 ? -12.497 -1.731 -4.665 1.00 85.62 185 ALA A N 1
ATOM 1314 C CA . ALA A 1 185 ? -13.093 -1.546 -5.988 1.00 85.62 185 ALA A CA 1
ATOM 1315 C C . ALA A 1 185 ? -14.079 -2.662 -6.384 1.00 85.62 185 ALA A C 1
ATOM 1317 O O . ALA A 1 185 ? -15.012 -2.404 -7.141 1.00 85.62 185 ALA A O 1
ATOM 1318 N N . VAL A 1 186 ? -13.905 -3.885 -5.866 1.00 87.38 186 VAL A N 1
ATOM 1319 C CA . VAL A 1 186 ? -14.849 -5.001 -6.074 1.00 87.38 186 VAL A CA 1
ATOM 1320 C C . VAL A 1 186 ? -15.924 -5.095 -4.982 1.00 87.38 186 VAL A C 1
ATOM 1322 O O . VAL A 1 186 ? -16.671 -6.069 -4.932 1.00 87.38 186 VAL A O 1
ATOM 1325 N N . GLY A 1 187 ? -16.033 -4.078 -4.121 1.00 85.38 187 GLY A N 1
ATOM 1326 C CA . GLY A 1 187 ? -17.090 -3.956 -3.118 1.00 85.38 187 GLY A CA 1
ATOM 1327 C C . GLY A 1 187 ? -16.788 -4.616 -1.773 1.00 85.38 187 GLY A C 1
ATOM 1328 O O . GLY A 1 187 ? -17.688 -4.707 -0.938 1.00 85.38 187 GLY A O 1
ATOM 1329 N N . VAL A 1 188 ? -15.550 -5.057 -1.527 1.00 85.94 188 VAL A N 1
ATOM 1330 C CA . VAL A 1 188 ? -15.146 -5.475 -0.179 1.00 85.94 188 VAL A CA 1
ATOM 1331 C C . VAL A 1 188 ? -15.092 -4.238 0.709 1.00 85.94 188 VAL A C 1
ATOM 1333 O O . VAL A 1 188 ? -14.407 -3.259 0.411 1.00 85.94 188 VAL A O 1
ATOM 1336 N N . VAL A 1 189 ? -15.813 -4.299 1.820 1.00 80.94 189 VAL A N 1
ATOM 1337 C CA . VAL A 1 189 ? -15.816 -3.263 2.850 1.00 80.94 189 VAL A CA 1
ATOM 1338 C C . VAL A 1 189 ? -15.237 -3.840 4.132 1.00 80.94 189 VAL A C 1
ATOM 1340 O O . VAL A 1 189 ? -15.557 -4.967 4.513 1.00 80.94 189 VAL A O 1
ATOM 1343 N N . GLY A 1 190 ? -14.355 -3.077 4.774 1.00 71.81 190 GLY A N 1
ATOM 1344 C CA . GLY A 1 190 ? -13.878 -3.405 6.110 1.00 71.81 190 GLY A CA 1
ATOM 1345 C C . GLY A 1 190 ? -14.991 -3.209 7.137 1.00 71.81 190 GLY A C 1
ATOM 1346 O O . GLY A 1 190 ? -15.978 -2.513 6.884 1.00 71.81 190 GLY A O 1
ATOM 1347 N N . VAL A 1 191 ? -14.836 -3.823 8.308 1.00 81.94 191 VAL A N 1
ATOM 1348 C CA . VAL A 1 191 ? -15.665 -3.466 9.463 1.00 81.94 191 VAL A CA 1
ATOM 1349 C C . VAL A 1 191 ? -15.278 -2.042 9.872 1.00 81.94 191 VAL A C 1
ATOM 1351 O O . VAL A 1 191 ? -14.097 -1.700 9.837 1.00 81.94 191 VAL A O 1
ATOM 1354 N N . ALA A 1 192 ? -16.248 -1.201 10.221 1.00 83.62 192 ALA A N 1
ATOM 1355 C CA . ALA A 1 192 ? -15.945 0.157 10.664 1.00 83.62 192 ALA A CA 1
ATOM 1356 C C . ALA A 1 192 ? -14.952 0.133 11.838 1.00 83.62 192 ALA A C 1
ATOM 1358 O O . ALA A 1 192 ? -15.092 -0.704 12.730 1.00 83.62 192 ALA A O 1
ATOM 1359 N N . GLU A 1 193 ? -13.976 1.042 11.822 1.00 81.94 193 GLU A N 1
ATOM 1360 C CA . GLU A 1 193 ? -12.944 1.179 12.865 1.00 81.94 193 GLU A CA 1
ATOM 1361 C C . GLU A 1 193 ? -11.977 -0.021 12.937 1.00 81.94 193 GLU A C 1
ATOM 1363 O O . GLU A 1 193 ? -11.275 -0.214 13.932 1.00 81.94 193 GLU A O 1
ATOM 1368 N N . THR A 1 194 ? -11.897 -0.844 11.879 1.00 83.31 194 THR A N 1
ATOM 1369 C CA . THR A 1 194 ? -10.966 -1.990 11.838 1.00 83.31 194 THR A CA 1
ATOM 1370 C C . THR A 1 194 ? -9.525 -1.525 11.971 1.00 83.31 194 THR A C 1
ATOM 1372 O O . THR A 1 194 ? -8.717 -2.203 12.599 1.00 83.31 194 THR A O 1
ATOM 1375 N N . PHE A 1 195 ? -9.178 -0.377 11.393 1.00 80.62 195 PHE A N 1
ATOM 1376 C CA . PHE A 1 195 ? -7.825 0.152 11.509 1.00 80.62 195 PHE A CA 1
ATOM 1377 C C . PHE A 1 195 ? -7.456 0.427 12.974 1.00 80.62 195 PHE A C 1
ATOM 1379 O O . PHE A 1 195 ? -6.441 -0.076 13.457 1.00 80.62 195 PHE A O 1
ATOM 1386 N N . GLU A 1 196 ? -8.298 1.161 13.699 1.00 79.25 196 GLU A N 1
ATOM 1387 C CA . GLU A 1 196 ? -8.112 1.473 15.114 1.00 79.25 196 GLU A CA 1
ATOM 1388 C C . GLU A 1 196 ? -8.111 0.203 15.983 1.00 79.25 196 GLU A C 1
ATOM 1390 O O . GLU A 1 196 ? -7.244 0.041 16.848 1.00 79.25 196 GLU A O 1
ATOM 1395 N N . LEU A 1 197 ? -9.028 -0.736 15.725 1.00 78.00 197 LEU A N 1
ATOM 1396 C CA . LEU A 1 197 ? -9.117 -2.013 16.442 1.00 78.00 197 LEU A CA 1
ATOM 1397 C C . LEU A 1 197 ? -7.885 -2.893 16.224 1.00 78.00 197 LEU A C 1
ATOM 1399 O O . LEU A 1 197 ? -7.361 -3.477 17.175 1.00 78.00 197 LEU A O 1
ATOM 1403 N N . THR A 1 198 ? -7.385 -2.987 14.993 1.00 76.56 198 THR A N 1
ATOM 1404 C CA . THR A 1 198 ? -6.188 -3.778 14.704 1.00 76.56 198 THR A CA 1
ATOM 1405 C C . THR A 1 198 ? -4.950 -3.119 15.304 1.00 76.56 198 THR A C 1
ATOM 1407 O O . THR A 1 198 ? -4.138 -3.813 15.909 1.00 76.56 198 THR A O 1
ATOM 1410 N N . VAL A 1 199 ? -4.812 -1.788 15.216 1.00 74.00 199 VAL A N 1
ATOM 1411 C CA . VAL A 1 199 ? -3.704 -1.053 15.854 1.00 74.00 199 VAL A CA 1
ATOM 1412 C C . VAL A 1 199 ? -3.693 -1.296 17.362 1.00 74.00 199 VAL A C 1
ATOM 1414 O O . VAL A 1 199 ? -2.666 -1.699 17.898 1.00 74.00 199 VAL A O 1
ATOM 1417 N N . THR A 1 200 ? -4.822 -1.106 18.045 1.00 73.81 200 THR A N 1
ATOM 1418 C CA . THR A 1 200 ? -4.922 -1.302 19.503 1.00 73.81 200 THR A CA 1
ATOM 1419 C C . THR A 1 200 ? -4.653 -2.749 19.914 1.00 73.81 200 THR A C 1
ATOM 1421 O O . THR A 1 200 ? -3.861 -2.987 20.827 1.00 73.81 200 THR A O 1
ATOM 1424 N N . SER A 1 201 ? -5.217 -3.720 19.189 1.00 73.12 201 SER A N 1
ATOM 1425 C CA . SER A 1 201 ? -5.018 -5.153 19.453 1.00 73.12 201 SER A CA 1
ATOM 1426 C C . SER A 1 201 ? -3.567 -5.598 19.262 1.00 73.12 201 SER A C 1
ATOM 1428 O O . SER A 1 201 ? -3.065 -6.428 20.016 1.00 73.12 201 SER A O 1
ATOM 1430 N N . VAL A 1 202 ? -2.882 -5.049 18.257 1.00 66.94 202 VAL A N 1
ATOM 1431 C CA . VAL A 1 202 ? -1.494 -5.395 17.924 1.00 66.94 202 VAL A CA 1
ATOM 1432 C C . VAL A 1 202 ? -0.491 -4.689 18.841 1.00 66.94 202 VAL A C 1
ATOM 1434 O O . VAL A 1 202 ? 0.536 -5.267 19.189 1.00 66.94 202 VAL A O 1
ATOM 1437 N N . VAL A 1 203 ? -0.775 -3.447 19.239 1.00 62.25 203 VAL A N 1
ATOM 1438 C CA . VAL A 1 203 ? 0.082 -2.652 20.136 1.00 62.25 203 VAL A CA 1
ATOM 1439 C C . VAL A 1 203 ? -0.123 -3.039 21.611 1.00 62.25 203 VAL A C 1
ATOM 1441 O O . VAL A 1 203 ? 0.735 -2.753 22.441 1.00 62.25 203 VAL A O 1
ATOM 1444 N N . GLY A 1 204 ? -1.206 -3.749 21.943 1.00 54.19 204 GLY A N 1
ATOM 1445 C CA . GLY A 1 204 ? -1.497 -4.188 23.311 1.00 54.19 204 GLY A CA 1
ATOM 1446 C C . GLY A 1 204 ? -2.019 -3.064 24.207 1.00 54.19 204 GLY A C 1
ATOM 1447 O O . GLY A 1 204 ? -1.827 -3.108 25.420 1.00 54.19 204 GLY A O 1
ATOM 1448 N N . ALA A 1 205 ? -2.655 -2.051 23.617 1.00 49.84 205 ALA A N 1
ATOM 1449 C CA . ALA A 1 205 ? -3.258 -0.950 24.355 1.00 49.84 205 ALA A CA 1
ATOM 1450 C C . ALA A 1 205 ? -4.611 -1.395 24.930 1.00 49.84 205 ALA A C 1
ATOM 1452 O O . ALA A 1 205 ? -5.599 -1.482 24.201 1.00 49.84 205 ALA A O 1
ATOM 1453 N N . SER A 1 206 ? -4.628 -1.714 26.225 1.00 47.34 206 SER A N 1
ATOM 1454 C CA . SER A 1 206 ? -5.836 -1.910 27.041 1.00 47.34 206 SER A CA 1
ATOM 1455 C C . SER A 1 206 ? -6.053 -0.731 27.974 1.00 47.34 206 SER A C 1
ATOM 1457 O O . SER A 1 206 ? -5.067 -0.402 28.677 1.00 47.34 206 SER A O 1
#

Foldseek 3Di:
DPPVVVVLLVVQQVQAVVPVDDPQWDDQPPDPGTGRPLVSLLRVLLVLLVVLVPDPDDPPCSLVSSLLVSLLSLLVSLVLPPDPVLSVVLSVLLVVQLVVQVVLLVVLDDDDDFRNLLSNLLSLLSSSCSSNVHDSDCVDPLNQQLNLLSLVQGDGDDPDDDSSVSSSSSSSSNSSSNVSNVCSVVPDGHDGCSNSVSSNVRNVRD

Secondary structure (DSSP, 8-state):
--HHHHHHHHHHHHHHHSSTT-TT-EE-TTSS-EE-HHHHHHHHHHHHHHHHHHS---TT-HHHHHHHHHHHHHHHHTT-TT-HHHHHHHHHHHHHHHHHHHHHHHHHPSSSSSHHHHHHHHHHHHHHHHHTT----TTSHHHHHHHHHHHHS-----S---THHHHHHHHHHHHHHHHHHHHHHTT--PPTTHHHHHHHHHHT--